Protein AF-0000000067869959 (afdb_homodimer)

Solvent-accessible surface area (backbone atoms only — not comparable to full-atom values): 11856 Å² total; per-residue (Å²): 129,82,73,72,70,26,47,27,42,30,34,27,25,53,46,41,66,64,44,50,58,51,48,23,62,75,68,72,46,75,59,80,41,76,41,89,76,39,33,37,31,33,75,54,95,55,36,34,40,34,38,35,45,42,59,66,90,46,29,48,36,67,64,34,39,31,34,41,23,82,78,45,88,57,80,44,71,51,64,50,97,48,65,42,38,35,34,36,23,25,71,66,54,51,40,49,51,49,30,71,75,37,68,85,54,86,68,80,132,129,82,73,72,69,26,46,27,42,31,33,28,25,53,46,40,67,64,44,51,58,52,49,24,61,76,68,72,46,75,59,81,40,76,42,89,76,40,34,36,32,35,76,52,95,55,36,35,39,34,38,36,46,42,58,66,90,46,28,48,36,66,63,36,41,30,34,41,24,81,79,44,89,55,80,46,71,51,64,50,98,46,65,42,38,34,35,34,23,25,71,66,54,51,40,50,51,49,30,71,76,38,70,86,54,86,69,79,132

InterPro domains:
  IPR029068 Glyoxalase/Bleomycin resistance protein/Dihydroxybiphenyl dioxygenase [G3DSA:3.10.180.10] (2-80)
  IPR029068 Glyoxalase/Bleomycin resistance protein/Dihydroxybiphenyl dioxygenase [SSF54593] (4-70)

Foldseek 3Di:
DFQDKAKEWEFEAAAQVVCQVVVCVVVVHHFLDDDHQAKTWRDDSHYTYMYGYDHHVRHGPTQAMEIAHQPDPDWDWDADPVGHIYIYHHPVVVVVVCCVVPVVDDGDD/DFQDKAKEWEFEAAAQVVVQVVVCVVVVHHFLDDDHQAKTWRDDSHYTYMYGYDHHVRHGPTQAMEIAHQPDPDWDWDADPVGHIYIYHHPVRVVVVCCVVPVVDDGDD

pLDDT: mean 96.31, std 6.78, range [42.69, 98.94]

Structure (mmCIF, N/CA/C/O backbone):
data_AF-0000000067869959-model_v1
#
loop_
_entity.id
_entity.type
_entity.pdbx_description
1 polymer 'VOC domain-containing protein'
#
loop_
_atom_site.group_PDB
_atom_site.id
_atom_site.type_symbol
_atom_site.label_atom_id
_atom_site.label_alt_id
_atom_site.label_comp_id
_atom_site.label_asym_id
_atom_site.label_entity_id
_atom_site.label_seq_id
_atom_site.pdbx_PDB_ins_code
_atom_site.Cartn_x
_atom_site.Cartn_y
_atom_site.Cartn_z
_atom_site.occupancy
_atom_site.B_iso_or_equiv
_atom_site.auth_seq_id
_atom_site.auth_comp_id
_atom_site.auth_asym_id
_atom_site.auth_atom_id
_atom_site.pdbx_PDB_model_num
ATOM 1 N N . MET A 1 1 ? 7.246 -9.461 23.875 1 42.84 1 MET A N 1
ATOM 2 C CA . MET A 1 1 ? 6.859 -9.758 22.5 1 42.84 1 MET A CA 1
ATOM 3 C C . MET A 1 1 ? 7.18 -8.586 21.578 1 42.84 1 MET A C 1
ATOM 5 O O . MET A 1 1 ? 6.789 -7.453 21.844 1 42.84 1 MET A O 1
ATOM 9 N N . THR A 1 2 ? 8.203 -8.695 20.75 1 64.31 2 THR A N 1
ATOM 10 C CA . THR A 1 2 ? 8.672 -7.57 19.953 1 64.31 2 THR A CA 1
ATOM 11 C C . THR A 1 2 ? 7.539 -6.98 19.109 1 64.31 2 THR A C 1
ATOM 13 O O . THR A 1 2 ? 6.695 -7.715 18.594 1 64.31 2 THR A O 1
ATOM 16 N N . GLU A 1 3 ? 7.242 -5.766 19.219 1 78 3 GLU A N 1
ATOM 17 C CA . GLU A 1 3 ? 6.195 -5.094 18.453 1 78 3 GLU A CA 1
ATOM 18 C C . GLU A 1 3 ? 6.309 -5.418 16.969 1 78 3 GLU A C 1
ATOM 20 O O . GLU A 1 3 ? 7.402 -5.387 16.406 1 78 3 GLU A O 1
ATOM 25 N N . PRO A 1 4 ? 5.309 -5.902 16.438 1 87.38 4 PRO A N 1
ATOM 26 C CA . PRO A 1 4 ? 5.355 -6.281 15.016 1 87.38 4 PRO A CA 1
ATOM 27 C C . PRO A 1 4 ? 5.637 -5.094 14.094 1 87.38 4 PRO A C 1
ATOM 29 O O . PRO A 1 4 ? 5.441 -3.941 14.492 1 87.38 4 PRO A O 1
ATOM 32 N N . LYS A 1 5 ? 6.207 -5.387 12.984 1 93.06 5 LYS A N 1
ATOM 33 C CA . LYS A 1 5 ? 6.402 -4.355 11.969 1 93.06 5 LYS A CA 1
ATOM 34 C C . LYS A 1 5 ? 5.066 -3.867 11.422 1 93.06 5 LYS A C 1
ATOM 36 O O . LYS A 1 5 ? 4.066 -4.59 11.469 1 93.06 5 LYS A O 1
ATOM 41 N N . ARG A 1 6 ? 5.078 -2.604 10.938 1 96 6 ARG A N 1
ATOM 42 C CA . ARG A 1 6 ? 3.918 -1.984 10.297 1 96 6 ARG A CA 1
ATOM 43 C C . ARG A 1 6 ? 4.246 -1.548 8.875 1 96 6 ARG A C 1
ATOM 45 O O . ARG A 1 6 ? 5.305 -0.973 8.625 1 96 6 ARG A O 1
ATOM 52 N N . LEU A 1 7 ? 3.328 -1.86 7.996 1 97.19 7 LEU A N 1
ATOM 53 C CA . LEU A 1 7 ? 3.578 -1.442 6.621 1 97.19 7 LEU A CA 1
ATOM 54 C C . LEU A 1 7 ? 3.484 0.074 6.488 1 97.19 7 LEU A C 1
ATOM 56 O O . LEU A 1 7 ? 2.572 0.694 7.043 1 97.19 7 LEU A O 1
ATOM 60 N N . HIS A 1 8 ? 4.398 0.604 5.758 1 98.44 8 HIS A N 1
ATOM 61 C CA . HIS A 1 8 ? 4.371 2.012 5.379 1 98.44 8 HIS A CA 1
ATOM 62 C C . HIS A 1 8 ? 4.047 2.176 3.896 1 98.44 8 HIS A C 1
ATOM 64 O O . HIS A 1 8 ? 4.605 1.474 3.053 1 98.44 8 HIS A O 1
ATOM 70 N N . ILE A 1 9 ? 3.162 3.004 3.607 1 98.81 9 ILE A N 1
ATOM 71 C CA . ILE A 1 9 ? 2.838 3.373 2.234 1 98.81 9 ILE A CA 1
ATOM 72 C C . ILE A 1 9 ? 2.854 4.895 2.092 1 98.81 9 ILE A C 1
ATOM 74 O O . ILE A 1 9 ? 2.266 5.605 2.908 1 98.81 9 ILE A O 1
ATOM 78 N N . ALA A 1 10 ? 3.494 5.336 1.104 1 98.88 10 ALA A N 1
ATOM 79 C CA . ALA A 1 10 ? 3.504 6.762 0.773 1 98.88 10 ALA A CA 1
ATOM 80 C C . ALA A 1 10 ? 2.873 7.012 -0.593 1 98.88 10 ALA A C 1
ATOM 82 O O . ALA A 1 10 ? 3.229 6.359 -1.577 1 98.88 10 ALA A O 1
ATOM 83 N N . ILE A 1 11 ? 1.96 7.945 -0.671 1 98.94 11 ILE A N 1
ATOM 84 C CA . ILE A 1 11 ? 1.201 8.195 -1.892 1 98.94 11 ILE A CA 1
ATOM 85 C C . ILE A 1 11 ? 1.329 9.672 -2.281 1 98.94 11 ILE A C 1
ATOM 87 O O . ILE A 1 11 ? 1.288 10.555 -1.42 1 98.94 11 ILE A O 1
ATOM 91 N N . ALA A 1 12 ? 1.495 9.922 -3.566 1 98.88 12 ALA A N 1
ATOM 92 C CA . ALA A 1 12 ? 1.431 11.281 -4.102 1 98.88 12 ALA A CA 1
ATOM 93 C C . ALA A 1 12 ? -0.016 11.734 -4.281 1 98.88 12 ALA A C 1
ATOM 95 O O . ALA A 1 12 ? -0.849 10.977 -4.793 1 98.88 12 ALA A O 1
ATOM 96 N N . VAL A 1 13 ? -0.27 12.922 -3.863 1 98.88 13 VAL A N 1
ATOM 97 C CA . VAL A 1 13 ? -1.627 13.445 -4.008 1 98.88 13 VAL A CA 1
ATOM 98 C C . VAL A 1 13 ? -1.586 14.836 -4.621 1 98.88 13 VAL A C 1
ATOM 100 O O . VAL A 1 13 ? -0.562 15.523 -4.555 1 98.88 13 VAL A O 1
ATOM 103 N N . ALA A 1 14 ? -2.693 15.266 -5.188 1 98.12 14 ALA A N 1
ATOM 104 C CA . ALA A 1 14 ? -2.758 16.594 -5.812 1 98.12 14 ALA A CA 1
ATOM 105 C C . ALA A 1 14 ? -3.184 17.656 -4.801 1 98.12 14 ALA A C 1
ATOM 107 O O . ALA A 1 14 ? -2.822 18.828 -4.934 1 98.12 14 ALA A O 1
ATOM 108 N N . ASP A 1 15 ? -4.012 17.25 -3.781 1 98.69 15 ASP A N 1
ATOM 109 C CA . ASP A 1 15 ? -4.605 18.141 -2.793 1 98.69 15 ASP A CA 1
ATOM 110 C C . ASP A 1 15 ? -4.652 17.484 -1.414 1 98.69 15 ASP A C 1
ATOM 112 O O . ASP A 1 15 ? -5.508 16.641 -1.152 1 98.69 15 ASP A O 1
ATOM 116 N N . VAL A 1 16 ? -3.795 17.938 -0.529 1 98.81 16 VAL A N 1
ATOM 117 C CA . VAL A 1 16 ? -3.635 17.312 0.773 1 98.81 16 VAL A CA 1
ATOM 118 C C . VAL A 1 16 ? -4.914 17.469 1.589 1 98.81 16 VAL A C 1
ATOM 120 O O . VAL A 1 16 ? -5.375 16.516 2.23 1 98.81 16 VAL A O 1
ATOM 123 N N . ALA A 1 17 ? -5.543 18.594 1.534 1 98.81 17 ALA A N 1
ATOM 124 C CA . ALA A 1 17 ? -6.754 18.812 2.32 1 98.81 17 ALA A CA 1
ATOM 125 C C . ALA A 1 17 ? -7.867 17.859 1.896 1 98.81 17 ALA A C 1
ATOM 127 O O . ALA A 1 17 ? -8.508 17.234 2.742 1 98.81 17 ALA A O 1
ATOM 128 N N . ALA A 1 18 ? -8.102 17.797 0.605 1 98.75 18 ALA A N 1
ATOM 129 C CA . ALA A 1 18 ? -9.102 16.875 0.09 1 98.75 18 ALA A CA 1
ATOM 130 C C . ALA A 1 18 ? -8.75 15.43 0.444 1 98.75 18 ALA A C 1
ATOM 132 O O . ALA A 1 18 ? -9.633 14.633 0.783 1 98.75 18 ALA A O 1
ATOM 133 N N . SER A 1 19 ? -7.512 15.102 0.392 1 98.88 19 SER A N 1
ATOM 134 C CA . SER A 1 19 ? -7.059 13.742 0.668 1 98.88 19 SER A CA 1
ATOM 135 C C . SER A 1 19 ? -7.188 13.406 2.15 1 98.88 19 SER A C 1
ATOM 137 O O . SER A 1 19 ? -7.504 12.266 2.51 1 98.88 19 SER A O 1
ATOM 139 N N . VAL A 1 20 ? -6.883 14.359 2.984 1 98.88 20 VAL A N 1
ATOM 140 C CA . VAL A 1 20 ? -7.043 14.133 4.418 1 98.88 20 VAL A CA 1
ATOM 141 C C . VAL A 1 20 ? -8.5 13.805 4.73 1 98.88 20 VAL A C 1
ATOM 143 O O . VAL A 1 20 ? -8.781 12.859 5.469 1 98.88 20 VAL A O 1
ATOM 146 N N . ALA A 1 21 ? -9.422 14.516 4.172 1 98.88 21 ALA A N 1
ATOM 147 C CA . ALA A 1 21 ? -10.836 14.25 4.391 1 98.88 21 ALA A CA 1
ATOM 148 C C . ALA A 1 21 ? -11.211 12.852 3.902 1 98.88 21 ALA A C 1
ATOM 150 O O . ALA A 1 21 ? -11.844 12.078 4.629 1 98.88 21 ALA A O 1
ATOM 151 N N . ASP A 1 22 ? -10.844 12.578 2.779 1 98.88 22 ASP A N 1
ATOM 152 C CA . ASP A 1 22 ? -11.203 11.305 2.154 1 98.88 22 ASP A CA 1
ATOM 153 C C . ASP A 1 22 ? -10.555 10.133 2.889 1 98.88 22 ASP A C 1
ATOM 155 O O . ASP A 1 22 ? -11.242 9.188 3.289 1 98.88 22 ASP A O 1
ATOM 159 N N . TYR A 1 23 ? -9.258 10.172 3.1 1 98.81 23 TYR A N 1
ATOM 160 C CA . TYR A 1 23 ? -8.523 9.055 3.682 1 98.81 23 TYR A CA 1
ATOM 161 C C . TYR A 1 23 ? -8.891 8.867 5.148 1 98.81 23 TYR A C 1
ATOM 163 O O . TYR A 1 23 ? -8.898 7.746 5.656 1 98.81 23 TYR A O 1
ATOM 171 N N . SER A 1 24 ? -9.18 9.953 5.875 1 98.75 24 SER A N 1
ATOM 172 C CA . SER A 1 24 ? -9.625 9.797 7.258 1 98.75 24 SER A CA 1
ATOM 173 C C . SER A 1 24 ? -10.938 9.016 7.332 1 98.75 24 SER A C 1
ATOM 175 O O . SER A 1 24 ? -11.156 8.25 8.266 1 98.75 24 SER A O 1
ATOM 177 N N . GLN A 1 25 ? -11.781 9.25 6.371 1 98.12 25 GLN A N 1
ATOM 178 C CA . GLN A 1 25 ? -13.016 8.477 6.309 1 98.12 25 GLN A CA 1
ATOM 179 C C . GLN A 1 25 ? -12.727 7.008 6.008 1 98.12 25 GLN A C 1
ATOM 181 O O . GLN A 1 25 ? -13.273 6.117 6.664 1 98.12 25 GLN A O 1
ATOM 186 N N . ARG A 1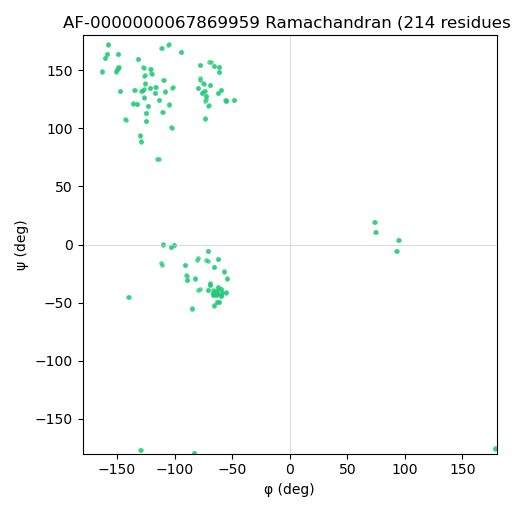 26 ? -11.867 6.797 5.117 1 97.31 26 ARG A N 1
ATOM 187 C CA . ARG A 1 26 ? -11.555 5.438 4.691 1 97.31 26 ARG A CA 1
ATOM 188 C C . ARG A 1 26 ? -10.836 4.668 5.793 1 97.31 26 ARG A C 1
ATOM 190 O O . ARG A 1 26 ? -11.023 3.459 5.938 1 97.31 26 ARG A O 1
ATOM 197 N N . LEU A 1 27 ? -10.016 5.355 6.543 1 97.12 27 LEU A N 1
ATOM 198 C CA . LEU A 1 27 ? -9.219 4.711 7.582 1 97.12 27 LEU A CA 1
ATOM 199 C C . LEU A 1 27 ? -9.961 4.723 8.914 1 97.12 27 LEU A C 1
ATOM 201 O O . LEU A 1 27 ? -9.602 3.982 9.836 1 97.12 27 LEU A O 1
ATOM 205 N N . GLY A 1 28 ? -10.969 5.59 9.023 1 96 28 GLY A N 1
ATOM 206 C CA . GLY A 1 28 ? -11.742 5.695 10.25 1 96 28 GLY A CA 1
ATOM 207 C C . GLY A 1 28 ? -10.992 6.398 11.367 1 96 28 GLY A C 1
ATOM 208 O O . GLY A 1 28 ? -11.234 6.129 12.547 1 96 28 GLY A O 1
ATOM 209 N N . GLN A 1 29 ? -9.977 7.133 11.016 1 97.12 29 GLN A N 1
ATOM 210 C CA . GLN A 1 29 ? -9.148 7.824 11.984 1 97.12 29 GLN A CA 1
ATOM 211 C C . GLN A 1 29 ? -8.547 9.094 11.391 1 97.12 29 GLN A C 1
ATOM 213 O O . GLN A 1 29 ? -8.227 9.141 10.203 1 97.12 29 GLN A O 1
ATOM 218 N N . GLU A 1 30 ? -8.336 10.086 12.234 1 98 30 GLU A N 1
ATOM 219 C CA . GLU A 1 30 ? -7.684 11.32 11.82 1 98 30 GLU A CA 1
ATOM 220 C C . GLU A 1 30 ? -6.172 11.148 11.719 1 98 30 GLU A C 1
ATOM 222 O O . GLU A 1 30 ? -5.598 10.273 12.375 1 98 30 GLU A O 1
ATOM 227 N N . PRO A 1 31 ? -5.508 11.953 10.898 1 98.62 31 PRO A N 1
ATOM 228 C CA . PRO A 1 31 ? -4.047 11.852 10.812 1 98.62 31 PRO A CA 1
ATOM 229 C C . PRO A 1 31 ? -3.35 12.344 12.078 1 98.62 31 PRO A C 1
ATOM 231 O O . PRO A 1 31 ? -3.92 13.133 12.844 1 98.62 31 PRO A O 1
ATOM 234 N N . GLU A 1 32 ? -2.158 11.867 12.258 1 98.06 32 GLU A N 1
ATOM 235 C CA . GLU A 1 32 ? -1.309 12.305 13.367 1 98.06 32 GLU A CA 1
ATOM 236 C C . GLU A 1 32 ? -0.598 13.609 13.031 1 98.06 32 GLU A C 1
ATOM 238 O O . GLU A 1 32 ? -0.269 14.391 13.922 1 98.06 32 GLU A O 1
ATOM 243 N N . VAL A 1 33 ? -0.37 13.773 11.766 1 98.5 33 VAL A N 1
ATOM 244 C CA . VAL A 1 33 ? 0.321 14.961 11.273 1 98.5 33 VAL A CA 1
ATOM 245 C C . VAL A 1 33 ? -0.404 15.508 10.047 1 98.5 33 VAL A C 1
ATOM 247 O O . VAL A 1 33 ? -0.819 14.742 9.172 1 98.5 33 VAL A O 1
ATOM 250 N N . VAL A 1 34 ? -0.62 16.766 10.023 1 98.44 34 VAL A N 1
ATOM 251 C CA . VAL A 1 34 ? -1.049 17.453 8.82 1 98.44 34 VAL A CA 1
ATOM 252 C C . VAL A 1 34 ? -0.205 18.719 8.617 1 98.44 34 VAL A C 1
ATOM 254 O O . VAL A 1 34 ? -0.104 19.547 9.516 1 98.44 34 VAL A O 1
ATOM 257 N N . ILE A 1 35 ? 0.41 18.75 7.551 1 98.44 35 ILE A N 1
ATOM 258 C CA . ILE A 1 35 ? 1.084 19.969 7.094 1 98.44 35 ILE A CA 1
ATOM 259 C C . ILE A 1 35 ? 0.356 20.531 5.879 1 98.44 35 ILE A C 1
ATOM 261 O O . ILE A 1 35 ? 0.384 19.938 4.797 1 98.44 35 ILE A O 1
ATOM 265 N N . ALA A 1 36 ? -0.2 21.656 6.086 1 97.5 36 ALA A N 1
ATOM 266 C CA . ALA A 1 36 ? -1.079 22.25 5.078 1 97.5 36 ALA A CA 1
ATOM 267 C C . ALA A 1 36 ? -0.368 22.375 3.734 1 97.5 36 ALA A C 1
ATOM 269 O O . ALA A 1 36 ? 0.75 22.891 3.664 1 97.5 36 ALA A O 1
ATOM 270 N N . GLY A 1 37 ? -1.038 21.766 2.727 1 98 37 GLY A N 1
ATOM 271 C CA . GLY A 1 37 ? -0.561 21.891 1.357 1 98 37 GLY A CA 1
ATOM 272 C C . GLY A 1 37 ? 0.673 21.047 1.081 1 98 37 GLY A C 1
ATOM 273 O O . GLY A 1 37 ? 1.309 21.188 0.035 1 98 37 GLY A O 1
ATOM 274 N N . ALA A 1 38 ? 1.012 20.125 2.057 1 98.56 38 ALA A N 1
ATOM 275 C CA . ALA A 1 38 ? 2.309 19.5 1.822 1 98.56 38 ALA A CA 1
ATOM 276 C C . ALA A 1 38 ? 2.266 18.016 2.164 1 98.56 38 ALA A C 1
ATOM 278 O O . ALA A 1 38 ? 2.734 17.172 1.388 1 98.56 38 ALA A O 1
ATOM 279 N N . TYR A 1 39 ? 1.672 17.703 3.287 1 98.81 39 TYR A N 1
ATOM 280 C CA . TYR A 1 39 ? 1.954 16.375 3.824 1 98.81 39 TYR A CA 1
ATOM 281 C C . TYR A 1 39 ? 0.916 15.969 4.867 1 98.81 39 TYR A C 1
ATOM 283 O O . TYR A 1 39 ? 0.371 16.828 5.566 1 98.81 39 TYR A O 1
ATOM 291 N N . ALA A 1 40 ? 0.605 14.703 5.012 1 98.88 40 ALA A N 1
ATOM 292 C CA . ALA A 1 40 ? -0.142 14.141 6.137 1 98.88 40 ALA A CA 1
ATOM 293 C C . ALA A 1 40 ? 0.294 12.711 6.426 1 98.88 40 ALA A C 1
ATOM 295 O O . ALA A 1 40 ? 0.776 12.008 5.535 1 98.88 40 ALA A O 1
ATOM 296 N N . LEU A 1 41 ? 0.123 12.305 7.754 1 98.88 41 LEU A N 1
ATOM 297 C CA . LEU A 1 41 ? 0.53 10.984 8.227 1 98.88 41 LEU A CA 1
ATOM 298 C C . LEU A 1 41 ? -0.543 10.367 9.117 1 98.88 41 LEU A C 1
ATOM 300 O O . LEU A 1 41 ? -1.012 11.008 10.062 1 98.88 41 LEU A O 1
ATOM 304 N N . TRP A 1 42 ? -1.036 9.195 8.711 1 98.69 42 TRP A N 1
ATOM 305 C CA . TRP A 1 42 ? -1.851 8.359 9.578 1 98.69 42 TRP A CA 1
ATOM 306 C C . TRP A 1 42 ? -1.029 7.203 10.148 1 98.69 42 TRP A C 1
ATOM 308 O O . TRP A 1 42 ? -0.261 6.566 9.422 1 98.69 42 TRP A O 1
ATOM 318 N N . ARG A 1 43 ? -1.183 6.984 11.414 1 96.69 43 ARG A N 1
ATOM 319 C CA . ARG A 1 43 ? -0.627 5.785 12.031 1 96.69 43 ARG A CA 1
ATOM 320 C C . ARG A 1 43 ? -1.71 4.988 12.758 1 96.69 43 ARG A C 1
ATOM 322 O O . ARG A 1 43 ? -2.203 5.41 13.805 1 96.69 43 ARG A O 1
ATOM 329 N N . THR A 1 44 ? -2.061 3.873 12.117 1 92.75 44 THR A N 1
ATOM 330 C CA . THR A 1 44 ? -3.014 2.947 12.719 1 92.75 44 THR A CA 1
ATOM 331 C C . THR A 1 44 ? -2.303 1.702 13.242 1 92.75 44 THR A C 1
ATOM 333 O O . THR A 1 44 ? -1.095 1.544 13.047 1 92.75 44 THR A O 1
ATOM 336 N N . PRO A 1 45 ? -2.973 0.921 13.906 1 87.31 45 PRO A N 1
ATOM 337 C CA . PRO A 1 45 ? -2.316 -0.322 14.32 1 87.31 45 PRO A CA 1
ATOM 338 C C . PRO A 1 45 ? -1.789 -1.134 13.141 1 87.31 45 PRO A C 1
ATOM 340 O O . PRO A 1 45 ? -0.794 -1.851 13.273 1 87.31 45 PRO A O 1
ATOM 343 N N . GLN A 1 46 ? -2.369 -0.903 11.992 1 85.56 46 GLN A N 1
ATOM 344 C CA . GLN A 1 46 ? -2.049 -1.778 10.867 1 85.56 46 GLN A CA 1
ATOM 345 C C . GLN A 1 46 ? -1.24 -1.037 9.805 1 85.56 46 GLN A C 1
ATOM 347 O O . GLN A 1 46 ? -0.55 -1.66 9 1 85.56 46 GLN A O 1
ATOM 352 N N . LEU A 1 47 ? -1.305 0.295 9.922 1 95.88 47 LEU A N 1
ATOM 353 C CA . LEU A 1 47 ? -0.83 1.002 8.734 1 95.88 47 LEU A CA 1
ATOM 354 C C . LEU A 1 47 ? -0.169 2.322 9.117 1 95.88 47 LEU A C 1
ATOM 356 O O . LEU A 1 47 ? -0.684 3.055 9.969 1 95.88 47 LEU A O 1
ATOM 360 N N . ASN A 1 48 ? 0.969 2.525 8.57 1 98.12 48 ASN A N 1
ATOM 361 C CA . ASN A 1 48 ? 1.619 3.828 8.477 1 98.12 48 ASN A CA 1
ATOM 362 C C . ASN A 1 48 ? 1.477 4.43 7.078 1 98.12 48 ASN A C 1
ATOM 364 O O . ASN A 1 48 ? 2.182 4.027 6.152 1 98.12 48 ASN A O 1
ATOM 368 N N . LEU A 1 49 ? 0.556 5.344 6.895 1 98.88 49 LEU A N 1
ATOM 369 C CA . LEU A 1 49 ? 0.256 5.926 5.594 1 98.88 49 LEU A CA 1
ATOM 370 C C . LEU A 1 49 ? 0.633 7.406 5.559 1 98.88 49 LEU A C 1
ATOM 372 O O . LEU A 1 49 ? 0.195 8.18 6.406 1 98.88 49 LEU A O 1
ATOM 376 N N . SER A 1 50 ? 1.427 7.75 4.629 1 98.94 50 SER A N 1
ATOM 377 C CA . SER A 1 50 ? 1.693 9.172 4.43 1 98.94 50 SER A CA 1
ATOM 378 C C . SER A 1 50 ? 1.311 9.609 3.021 1 98.94 50 SER A C 1
ATOM 380 O O . SER A 1 50 ? 1.321 8.805 2.088 1 98.94 50 SER A O 1
ATOM 382 N N . ILE A 1 51 ? 0.958 10.82 2.9 1 98.94 51 ILE A N 1
ATOM 383 C CA . ILE A 1 51 ? 0.704 11.422 1.596 1 98.94 51 ILE A CA 1
ATOM 384 C C . ILE A 1 51 ? 1.543 12.688 1.437 1 98.94 51 ILE A C 1
ATOM 386 O O . ILE A 1 51 ? 1.795 13.398 2.412 1 98.94 51 ILE A O 1
ATOM 390 N N . ARG A 1 52 ? 1.962 12.938 0.295 1 98.75 52 ARG A N 1
ATOM 391 C CA . ARG A 1 52 ? 2.705 14.133 -0.08 1 98.75 52 ARG A CA 1
ATOM 392 C C . ARG A 1 52 ? 2.059 14.828 -1.273 1 98.75 52 ARG A C 1
ATOM 394 O O . ARG A 1 52 ? 1.672 14.18 -2.244 1 98.75 52 ARG A O 1
ATOM 401 N N . GLN A 1 53 ? 1.897 16.141 -1.187 1 98.62 53 GLN A N 1
ATOM 402 C CA . GLN A 1 53 ? 1.337 16.875 -2.309 1 98.62 53 GLN A CA 1
ATOM 403 C C . GLN A 1 53 ? 2.34 16.984 -3.455 1 98.62 53 GLN A C 1
ATOM 405 O O . GLN A 1 53 ? 3.506 17.312 -3.238 1 98.62 53 GLN A O 1
ATOM 410 N N . THR A 1 54 ? 1.894 16.609 -4.551 1 97.81 54 THR A N 1
ATOM 411 C CA . THR A 1 54 ? 2.658 16.734 -5.785 1 97.81 54 THR A CA 1
ATOM 412 C C . THR A 1 54 ? 1.823 17.406 -6.875 1 97.81 54 THR A C 1
ATOM 414 O O . THR A 1 54 ? 0.725 17.891 -6.609 1 97.81 54 THR A O 1
ATOM 417 N N . GLU A 1 55 ? 2.457 17.484 -8.062 1 97.44 55 GLU A N 1
ATOM 418 C CA . GLU A 1 55 ? 1.704 17.984 -9.203 1 97.44 55 GLU A CA 1
ATOM 419 C C . GLU A 1 55 ? 0.51 17.094 -9.523 1 97.44 55 GLU A C 1
ATOM 421 O O . GLU A 1 55 ? 0.566 15.883 -9.312 1 97.44 55 GLU A O 1
ATOM 426 N N . PRO A 1 56 ? -0.552 17.688 -10.031 1 96.81 56 PRO A N 1
ATOM 427 C CA . PRO A 1 56 ? -1.785 16.938 -10.273 1 96.81 56 PRO A CA 1
ATOM 428 C C . PRO A 1 56 ? -1.561 15.695 -11.148 1 96.81 56 PRO A C 1
ATOM 430 O O . PRO A 1 56 ? -2.219 14.672 -10.953 1 96.81 56 PRO A O 1
ATOM 433 N N . GLU A 1 57 ? -0.584 15.719 -12.016 1 97.12 57 GLU A N 1
ATOM 434 C CA . GLU A 1 57 ? -0.333 14.617 -12.938 1 97.12 57 GLU A CA 1
ATOM 435 C C . GLU A 1 57 ? 0.254 13.414 -12.211 1 97.12 57 GLU A C 1
ATOM 437 O O . GLU A 1 57 ? 0.234 12.297 -12.727 1 97.12 57 GLU A O 1
ATOM 442 N N . GLN A 1 58 ? 0.663 13.641 -11.062 1 97.69 58 GLN A N 1
ATOM 443 C CA . GLN A 1 58 ? 1.304 12.578 -10.289 1 97.69 58 GLN A CA 1
ATOM 444 C C . GLN A 1 58 ? 0.358 12.016 -9.234 1 97.69 58 GLN A C 1
ATOM 446 O O . GLN A 1 58 ? 0.7 11.062 -8.531 1 97.69 58 GLN A O 1
ATOM 451 N N . ALA A 1 59 ? -0.843 12.57 -9.125 1 98.25 59 ALA A N 1
ATOM 452 C CA . ALA A 1 59 ? -1.79 12.18 -8.086 1 98.25 59 ALA A CA 1
ATOM 453 C C . ALA A 1 59 ? -2.129 10.688 -8.188 1 98.25 59 ALA A C 1
ATOM 455 O O . ALA A 1 59 ? -2.367 10.172 -9.281 1 98.25 59 ALA A O 1
ATOM 456 N N . GLY A 1 60 ? -2.084 10.031 -7.031 1 98.5 60 GLY A N 1
ATOM 457 C CA . GLY A 1 60 ? -2.471 8.633 -6.965 1 98.5 60 GLY A CA 1
ATOM 458 C C . GLY A 1 60 ? -1.303 7.68 -7.141 1 98.5 60 GLY A C 1
ATOM 459 O O . GLY A 1 60 ? -1.451 6.469 -6.969 1 98.5 60 GLY A O 1
ATOM 460 N N . GLN A 1 61 ? -0.153 8.258 -7.438 1 98.38 61 GLN A N 1
ATOM 461 C CA . GLN A 1 61 ? 1.008 7.398 -7.656 1 98.38 61 GLN A CA 1
ATOM 462 C C . GLN A 1 61 ? 1.59 6.91 -6.332 1 98.38 61 GLN A C 1
ATOM 464 O O . GLN A 1 61 ? 1.627 7.66 -5.355 1 98.38 61 GLN A O 1
ATOM 469 N N . LEU A 1 62 ? 2.037 5.691 -6.34 1 98.75 62 LEU A N 1
ATOM 470 C CA . LEU A 1 62 ? 2.812 5.137 -5.234 1 98.75 62 LEU A CA 1
ATOM 471 C C . LEU A 1 62 ? 4.203 5.762 -5.184 1 98.75 62 LEU A C 1
ATOM 473 O O . LEU A 1 62 ? 4.973 5.652 -6.145 1 98.75 62 LEU A O 1
ATOM 477 N N . ARG A 1 63 ? 4.492 6.398 -4.117 1 98.62 63 ARG A N 1
ATOM 478 C CA . ARG A 1 63 ? 5.82 6.988 -3.986 1 98.62 63 ARG A CA 1
ATOM 479 C C . ARG A 1 63 ? 6.828 5.965 -3.471 1 98.62 63 ARG A C 1
ATOM 481 O O . ARG A 1 63 ? 7.883 5.766 -4.074 1 98.62 63 ARG A O 1
ATOM 488 N N . HIS A 1 64 ? 6.547 5.336 -2.334 1 98.81 64 HIS A N 1
ATOM 489 C CA . HIS A 1 64 ? 7.383 4.266 -1.803 1 98.81 64 HIS A CA 1
ATOM 490 C C . HIS A 1 64 ? 6.613 3.416 -0.793 1 98.81 64 HIS A C 1
ATOM 492 O O . HIS A 1 64 ? 5.543 3.816 -0.327 1 98.81 64 HIS A O 1
ATOM 498 N N . LEU A 1 65 ? 7.125 2.281 -0.595 1 98.62 65 LEU A N 1
ATOM 499 C CA . LEU A 1 65 ? 6.68 1.369 0.453 1 98.62 65 LEU A CA 1
ATOM 500 C C . LEU A 1 65 ? 7.746 1.224 1.534 1 98.62 65 LEU A C 1
ATOM 502 O O . LEU A 1 65 ? 8.836 1.789 1.418 1 98.62 65 LEU A O 1
ATOM 506 N N . GLY A 1 66 ? 7.328 0.6 2.637 1 97.75 66 GLY A N 1
ATOM 507 C CA . GLY A 1 66 ? 8.352 0.35 3.641 1 97.75 66 GLY A CA 1
ATOM 508 C C . GLY A 1 66 ? 7.809 -0.314 4.891 1 97.75 66 GLY A C 1
ATOM 509 O O . GLY A 1 66 ? 6.656 -0.748 4.922 1 97.75 66 GLY A O 1
ATOM 510 N N . TRP A 1 67 ? 8.688 -0.436 5.785 1 97.62 67 TRP A N 1
ATOM 511 C CA . TRP A 1 67 ? 8.367 -0.988 7.094 1 97.62 67 TRP A CA 1
ATOM 512 C C . TRP A 1 67 ? 8.734 -0.011 8.203 1 97.62 67 TRP A C 1
ATOM 514 O O . TRP A 1 67 ? 9.891 0.394 8.32 1 97.62 67 TRP A O 1
ATOM 524 N N . GLU A 1 68 ? 7.73 0.339 8.883 1 98.06 68 GLU A N 1
ATOM 525 C CA . GLU A 1 68 ? 8.016 0.845 10.219 1 98.06 68 GLU A CA 1
ATOM 526 C C . GLU A 1 68 ? 8.406 -0.287 11.164 1 98.06 68 GLU A C 1
ATOM 528 O O . GLU A 1 68 ? 7.555 -1.081 11.578 1 98.06 68 GLU A O 1
ATOM 533 N N . ASP A 1 69 ? 9.648 -0.3 11.5 1 96.94 69 ASP A N 1
ATOM 534 C CA . ASP A 1 69 ? 10.242 -1.411 12.234 1 96.94 69 ASP A CA 1
ATOM 535 C C . ASP A 1 69 ? 10.922 -0.924 13.516 1 96.94 69 ASP A C 1
ATOM 537 O O . ASP A 1 69 ? 11.961 -0.261 13.461 1 96.94 69 ASP A O 1
ATOM 541 N N . PRO A 1 70 ? 10.383 -1.312 14.68 1 96.31 70 PRO A N 1
ATOM 542 C CA . PRO A 1 70 ? 10.977 -0.855 15.938 1 96.31 70 PRO A CA 1
ATOM 543 C C . PRO A 1 70 ? 12.414 -1.336 16.125 1 96.31 70 PRO A C 1
ATOM 545 O O . PRO A 1 70 ? 13.148 -0.784 16.938 1 96.31 70 PRO A O 1
ATOM 548 N N . GLN A 1 71 ? 12.82 -2.262 15.305 1 96.38 71 GLN A N 1
ATOM 549 C CA . GLN A 1 71 ? 14.148 -2.84 15.477 1 96.38 71 GLN A CA 1
ATOM 550 C C . GLN A 1 71 ? 15.141 -2.229 14.492 1 96.38 71 GLN A C 1
ATOM 552 O O . GLN A 1 71 ? 16.312 -2.607 14.461 1 96.38 71 GLN A O 1
ATOM 557 N N . ALA A 1 72 ? 14.625 -1.341 13.695 1 97.25 72 ALA A N 1
ATOM 558 C CA . ALA A 1 72 ? 15.539 -0.717 12.742 1 97.25 72 ALA A CA 1
ATOM 559 C C . ALA A 1 72 ? 16.641 0.057 13.469 1 97.25 72 ALA A C 1
ATOM 561 O O . ALA A 1 72 ? 16.359 0.881 14.344 1 97.25 72 ALA A O 1
ATOM 562 N N . GLU A 1 73 ? 17.844 -0.146 13.117 1 97.19 73 GLU A N 1
ATOM 563 C CA . GLU A 1 73 ? 18.984 0.537 13.742 1 97.19 73 GLU A CA 1
ATOM 564 C C . GLU A 1 73 ? 19.297 1.85 13.031 1 97.19 73 GLU A C 1
ATOM 566 O O . GLU A 1 73 ? 19.891 2.752 13.617 1 97.19 73 GLU A O 1
ATOM 571 N N . SER A 1 74 ? 18.953 1.877 11.82 1 97.31 74 SER A N 1
ATOM 572 C CA . SER A 1 74 ? 19.125 3.057 10.977 1 97.31 74 SER A CA 1
ATOM 573 C C . SER A 1 74 ? 18.031 3.125 9.906 1 97.31 74 SER A C 1
ATOM 575 O O . SER A 1 74 ? 17.281 2.168 9.727 1 97.31 74 SER A O 1
ATOM 577 N N . PHE A 1 75 ? 17.906 4.289 9.336 1 97.75 75 PHE A N 1
ATOM 578 C CA . PHE A 1 75 ? 17.047 4.426 8.172 1 97.75 75 PHE A CA 1
ATOM 579 C C . PHE A 1 75 ? 17.703 3.779 6.945 1 97.75 75 PHE A C 1
ATOM 581 O O . PHE A 1 75 ? 18.828 4.102 6.594 1 97.75 75 PHE A O 1
ATOM 588 N N . GLU A 1 76 ? 17.031 2.914 6.34 1 97.88 76 GLU A N 1
ATOM 589 C CA . GLU A 1 76 ? 17.547 2.205 5.168 1 97.88 76 GLU A CA 1
ATOM 590 C C . GLU A 1 76 ? 16.562 2.291 4 1 97.88 76 GLU A C 1
ATOM 592 O O . GLU A 1 76 ? 15.352 2.443 4.207 1 97.88 76 GLU A O 1
ATOM 597 N N . CYS A 1 77 ? 17.062 2.219 2.846 1 98.06 77 CYS A N 1
ATOM 598 C CA . CYS A 1 77 ? 16.188 2.143 1.674 1 98.06 77 CYS A CA 1
ATOM 599 C C . CYS A 1 77 ? 16.859 1.352 0.555 1 98.06 77 CYS A C 1
ATOM 601 O O . CYS A 1 77 ? 18.094 1.265 0.498 1 98.06 77 CYS A O 1
ATOM 603 N N . ASP A 1 78 ? 16.078 0.739 -0.232 1 98.38 78 ASP A N 1
ATOM 604 C CA . ASP A 1 78 ? 16.516 0.061 -1.45 1 98.38 78 ASP A CA 1
ATOM 605 C C . ASP A 1 78 ? 15.352 -0.095 -2.434 1 98.38 78 ASP A C 1
ATOM 607 O O . ASP A 1 78 ? 14.219 0.289 -2.131 1 98.38 78 ASP A O 1
ATOM 611 N N . ARG A 1 79 ? 15.609 -0.538 -3.615 1 98.69 79 ARG A N 1
ATOM 612 C CA . ARG A 1 79 ? 14.57 -0.704 -4.629 1 98.69 79 ARG A CA 1
ATOM 613 C C . ARG A 1 79 ? 14.297 -2.182 -4.895 1 98.69 79 ARG A C 1
ATOM 615 O O . ARG A 1 79 ? 15.227 -2.992 -4.934 1 98.69 79 ARG A O 1
ATOM 622 N N . ASP A 1 80 ? 13.023 -2.488 -5.098 1 98.5 80 ASP A N 1
ATOM 623 C CA . ASP A 1 80 ? 12.672 -3.861 -5.445 1 98.5 80 ASP A CA 1
ATOM 624 C C . ASP A 1 80 ? 12.844 -4.109 -6.941 1 98.5 80 ASP A C 1
ATOM 626 O O . ASP A 1 80 ? 13.258 -3.217 -7.684 1 98.5 80 ASP A O 1
ATOM 630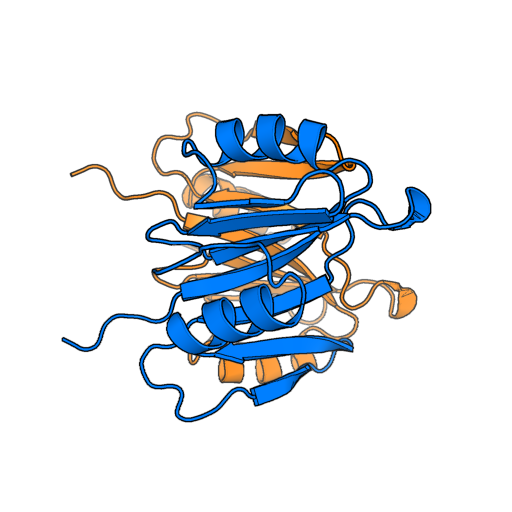 N N . CYS A 1 81 ? 12.562 -5.289 -7.391 1 98.38 81 CYS A N 1
ATOM 631 C CA . CYS A 1 81 ? 12.828 -5.719 -8.758 1 98.38 81 CYS A CA 1
ATOM 632 C C . CYS A 1 81 ? 11.891 -5.02 -9.742 1 98.38 81 CYS A C 1
ATOM 634 O O . CYS A 1 81 ? 12.055 -5.133 -10.953 1 98.38 81 CYS A O 1
ATOM 636 N N . ASN A 1 82 ? 10.898 -4.223 -9.32 1 98.38 82 ASN A N 1
ATOM 637 C CA . ASN A 1 82 ? 9.977 -3.465 -10.164 1 98.38 82 ASN A CA 1
ATOM 638 C C . ASN A 1 82 ? 10.25 -1.965 -10.078 1 98.38 82 ASN A C 1
ATOM 640 O O . ASN A 1 82 ? 9.5 -1.165 -10.648 1 98.38 82 ASN A O 1
ATOM 644 N N . GLY A 1 83 ? 11.242 -1.623 -9.289 1 98.12 83 GLY A N 1
ATOM 645 C CA . GLY A 1 83 ? 11.68 -0.239 -9.203 1 98.12 83 GLY A CA 1
ATOM 646 C C . GLY A 1 83 ? 11.031 0.523 -8.062 1 98.12 83 GLY A C 1
ATOM 647 O O . GLY A 1 83 ? 11.266 1.724 -7.902 1 98.12 83 GLY A O 1
ATOM 648 N N . ILE A 1 84 ? 10.25 -0.125 -7.254 1 98.62 84 ILE A N 1
ATOM 649 C CA . ILE A 1 84 ? 9.617 0.536 -6.117 1 98.62 84 ILE A CA 1
ATOM 650 C C . ILE A 1 84 ? 10.641 0.742 -5.004 1 98.62 84 ILE A C 1
ATOM 652 O O . ILE A 1 84 ? 11.359 -0.189 -4.633 1 98.62 84 ILE A O 1
ATOM 656 N N . LEU A 1 85 ? 10.719 1.941 -4.484 1 98.75 85 LEU A N 1
ATOM 657 C CA . LEU A 1 85 ? 11.555 2.232 -3.322 1 98.75 85 LEU A CA 1
ATOM 658 C C . LEU A 1 85 ? 10.922 1.683 -2.047 1 98.75 85 LEU A C 1
ATOM 660 O O . LEU A 1 85 ? 9.719 1.856 -1.819 1 98.75 85 LEU A O 1
ATOM 664 N N . TRP A 1 86 ? 11.742 0.981 -1.258 1 98.75 86 TRP A N 1
ATOM 665 C CA . TRP A 1 86 ? 11.352 0.489 0.058 1 98.75 86 TRP A CA 1
ATOM 666 C C . TRP A 1 86 ? 12.195 1.127 1.154 1 98.75 86 TRP A C 1
ATOM 668 O O . TRP A 1 86 ? 13.422 1.196 1.038 1 98.75 86 TRP A O 1
ATOM 678 N N . GLU A 1 87 ? 11.461 1.504 2.16 1 98.81 87 GLU A N 1
ATOM 679 C CA . GLU A 1 87 ? 12.164 2.119 3.283 1 98.81 87 GLU A CA 1
ATOM 680 C C . GLU A 1 87 ? 11.953 1.324 4.566 1 98.81 87 GLU A C 1
ATOM 682 O O . GLU A 1 87 ? 10.898 0.708 4.754 1 98.81 87 GLU A O 1
ATOM 687 N N . ARG A 1 88 ? 12.914 1.285 5.418 1 98.5 88 ARG A N 1
ATOM 688 C CA . ARG A 1 88 ? 12.828 0.709 6.758 1 98.5 88 ARG A CA 1
ATOM 689 C C . ARG A 1 88 ? 13.273 1.716 7.812 1 98.5 88 ARG A C 1
ATOM 691 O O . ARG A 1 88 ? 14.367 2.275 7.727 1 98.5 88 ARG A O 1
ATOM 698 N N . PHE A 1 89 ? 12.453 1.936 8.773 1 98.69 89 PHE A N 1
ATOM 699 C CA . PHE A 1 89 ? 12.695 3.004 9.734 1 98.69 89 PHE A CA 1
ATOM 700 C C . PHE A 1 89 ? 11.93 2.748 11.031 1 98.69 89 PHE A C 1
ATOM 702 O O . PHE A 1 89 ? 11 1.94 11.062 1 98.69 89 PHE A O 1
ATOM 709 N N . THR A 1 90 ? 12.328 3.465 12.055 1 97.88 90 THR A N 1
ATOM 710 C CA . THR A 1 90 ? 11.547 3.488 13.289 1 97.88 90 THR A CA 1
ATOM 711 C C . THR A 1 90 ? 10.586 4.672 13.305 1 97.88 90 THR A C 1
ATOM 713 O O . THR A 1 90 ? 10.711 5.59 12.492 1 97.88 90 THR A O 1
ATOM 716 N N . THR A 1 91 ? 9.711 4.539 14.219 1 97.19 91 THR A N 1
ATOM 717 C CA . THR A 1 91 ? 8.797 5.656 14.438 1 97.19 91 THR A CA 1
ATOM 718 C C . THR A 1 91 ? 9.578 6.941 14.703 1 97.19 91 THR A C 1
ATOM 720 O O . THR A 1 91 ? 9.242 8 14.164 1 97.19 91 THR A O 1
ATOM 723 N N . ALA A 1 92 ? 10.609 6.891 15.461 1 96.94 92 ALA A N 1
ATOM 724 C CA . ALA A 1 92 ? 11.422 8.055 15.812 1 96.94 92 ALA A CA 1
ATOM 725 C C . ALA A 1 92 ? 12.148 8.602 14.594 1 96.94 92 ALA A C 1
ATOM 727 O O . ALA A 1 92 ? 12.266 9.82 14.43 1 96.94 92 ALA A O 1
ATOM 728 N N . GLN A 1 93 ? 12.633 7.746 13.844 1 97.75 93 GLN A N 1
ATOM 729 C CA . GLN A 1 93 ? 13.359 8.164 12.648 1 97.75 93 GLN A CA 1
ATOM 730 C C . GLN A 1 93 ? 12.43 8.883 11.672 1 97.75 93 GLN A C 1
ATOM 732 O O . GLN A 1 93 ? 12.828 9.867 11.039 1 97.75 93 GLN A O 1
ATOM 737 N N . GLN A 1 94 ? 11.227 8.406 11.484 1 98.12 94 GLN A N 1
ATOM 738 C CA . GLN A 1 94 ? 10.273 9.102 10.625 1 98.12 94 GLN A CA 1
ATOM 739 C C . GLN A 1 94 ? 9.93 10.484 11.195 1 98.12 94 GLN A C 1
ATOM 741 O O . GLN A 1 94 ? 9.867 11.461 10.453 1 98.12 94 GLN A O 1
ATOM 746 N N . ALA A 1 95 ? 9.727 10.539 12.484 1 97.94 95 ALA A N 1
ATOM 747 C CA . ALA A 1 95 ? 9.461 11.828 13.125 1 97.94 95 ALA A CA 1
ATOM 748 C C . ALA A 1 95 ? 10.609 12.805 12.891 1 97.94 95 ALA A C 1
ATOM 750 O O . ALA A 1 95 ? 10.375 13.984 12.625 1 97.94 95 ALA A O 1
ATOM 751 N N . ALA A 1 96 ? 11.773 12.328 12.977 1 97.25 96 ALA A N 1
ATOM 752 C CA . ALA A 1 96 ? 12.953 13.164 12.75 1 97.25 96 ALA A CA 1
ATOM 753 C C . ALA A 1 96 ? 12.992 13.68 11.32 1 97.25 96 ALA A C 1
ATOM 755 O O . ALA A 1 96 ? 13.352 14.836 11.086 1 97.25 96 ALA A O 1
ATOM 756 N N . GLU A 1 97 ? 12.656 12.82 10.383 1 97.44 97 GLU A N 1
ATOM 757 C CA . GLU A 1 97 ? 12.633 13.234 8.984 1 97.44 97 GLU A CA 1
ATOM 758 C C . GLU A 1 97 ? 11.57 14.305 8.75 1 97.44 97 GLU A C 1
ATOM 760 O O . GLU A 1 97 ? 11.805 15.266 8.008 1 97.44 97 GLU A O 1
ATOM 765 N N . ILE A 1 98 ? 10.398 14.125 9.32 1 97.88 98 ILE A N 1
ATOM 766 C CA . ILE A 1 98 ? 9.32 15.102 9.195 1 97.88 98 ILE A CA 1
ATOM 767 C C . ILE A 1 98 ? 9.773 16.453 9.758 1 97.88 98 ILE A C 1
ATOM 769 O O . ILE A 1 98 ? 9.594 17.484 9.117 1 97.88 98 ILE A O 1
ATOM 773 N N . LYS A 1 99 ? 10.43 16.406 10.883 1 97.12 99 LYS A N 1
ATOM 774 C CA . LYS A 1 99 ? 10.914 17.625 11.516 1 97.12 99 LYS A CA 1
ATOM 775 C C . LYS A 1 99 ? 11.992 18.297 10.672 1 97.12 99 LYS A C 1
ATOM 777 O O . LYS A 1 99 ? 12.039 19.531 10.57 1 97.12 99 LYS A O 1
ATOM 782 N N . ALA A 1 100 ? 12.82 17.516 10.148 1 97.56 100 ALA A N 1
ATOM 783 C CA . ALA A 1 100 ? 13.891 18.047 9.312 1 97.56 100 ALA A CA 1
ATOM 784 C C . ALA A 1 100 ? 13.328 18.734 8.07 1 97.56 100 ALA A C 1
ATOM 786 O O . ALA A 1 100 ? 13.852 19.766 7.629 1 97.56 100 ALA A O 1
ATOM 787 N N . THR A 1 101 ? 12.328 18.188 7.508 1 97.5 101 THR A N 1
ATOM 788 C CA . THR A 1 101 ? 11.727 18.703 6.285 1 97.5 101 THR A CA 1
ATOM 789 C C . THR A 1 101 ? 10.812 19.891 6.59 1 97.5 101 THR A C 1
ATOM 791 O O . THR A 1 101 ? 10.766 20.859 5.828 1 97.5 101 THR A O 1
ATOM 794 N N . TRP A 1 102 ? 10.117 19.76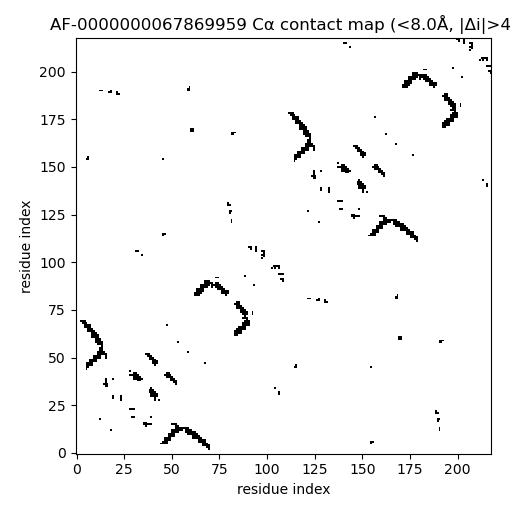6 7.68 1 97.62 102 TRP A N 1
ATOM 795 C CA . TRP A 1 102 ? 9.211 20.812 8.148 1 97.62 102 TRP A CA 1
ATOM 796 C C . TRP A 1 102 ? 9.477 21.156 9.609 1 97.62 102 TRP A C 1
ATOM 798 O O . TRP A 1 102 ? 8.758 20.703 10.5 1 97.62 102 TRP A O 1
ATOM 808 N N . PRO A 1 103 ? 10.312 22.031 9.859 1 96.19 103 PRO A N 1
ATOM 809 C CA . PRO A 1 103 ? 10.812 22.297 11.211 1 96.19 103 PRO A CA 1
ATOM 810 C C . PRO A 1 103 ? 9.727 22.844 12.141 1 96.19 103 PRO A C 1
ATOM 812 O O . PRO A 1 103 ? 9.867 22.766 13.359 1 96.19 103 PRO A O 1
ATOM 815 N N . GLU A 1 104 ? 8.703 23.344 11.609 1 94.25 104 GLU A N 1
ATOM 816 C CA . GLU A 1 104 ? 7.645 23.938 12.43 1 94.25 104 GLU A CA 1
ATOM 817 C C . GLU A 1 104 ? 6.73 22.859 13.008 1 94.25 104 GLU A C 1
ATOM 819 O O . GLU A 1 104 ? 5.926 23.141 13.898 1 94.25 104 GLU A O 1
ATOM 824 N N . THR A 1 105 ? 6.922 21.672 12.422 1 93.06 105 THR A N 1
ATOM 825 C CA . THR A 1 105 ? 6.059 20.594 12.875 1 93.06 105 THR A CA 1
ATOM 826 C C . THR A 1 105 ? 6.484 20.094 14.258 1 93.06 105 THR A C 1
ATOM 828 O O . THR A 1 105 ? 7.676 19.969 14.531 1 93.06 105 THR A O 1
ATOM 831 N N . ASP A 1 106 ? 5.523 19.844 15.109 1 90.19 106 ASP A N 1
ATOM 832 C CA . ASP A 1 106 ? 5.77 19.25 16.422 1 90.19 106 ASP A CA 1
ATOM 833 C C . ASP A 1 106 ? 5.16 17.859 16.531 1 90.19 106 ASP A C 1
ATOM 835 O O . ASP A 1 106 ? 4.086 17.688 17.109 1 90.19 106 ASP A O 1
ATOM 839 N N . TYR A 1 107 ? 5.789 17.016 15.891 1 94 107 TYR A N 1
ATOM 840 C CA . TYR A 1 107 ? 5.316 15.633 15.914 1 94 107 TYR A CA 1
ATOM 841 C C . TYR A 1 107 ? 6.195 14.766 16.812 1 94 107 TYR A C 1
ATOM 843 O O . TYR A 1 107 ? 7.398 14.648 16.594 1 94 107 TYR A O 1
ATOM 851 N N . GLN A 1 108 ? 5.562 14.125 17.906 1 90.75 108 GLN A N 1
ATOM 852 C CA . GLN A 1 108 ? 6.234 13.242 18.859 1 90.75 108 GLN A CA 1
ATOM 853 C C . GLN A 1 108 ? 5.469 11.938 19.031 1 90.75 108 GLN A C 1
ATOM 855 O O . GLN A 1 108 ? 4.539 11.859 19.844 1 90.75 108 GLN A O 1
ATOM 860 N N . PRO A 1 109 ? 5.824 11.008 18.312 1 89.06 109 PRO A N 1
ATOM 861 C CA . PRO A 1 109 ? 5.082 9.75 18.375 1 89.06 109 PRO A CA 1
ATOM 862 C C . PRO A 1 109 ? 5.277 9.008 19.688 1 89.06 109 PRO A C 1
ATOM 864 O O . PRO A 1 109 ? 6.297 9.188 20.359 1 89.06 109 PRO A O 1
ATOM 867 N N . MET B 1 1 ? -14.266 -10.828 19.641 1 42.69 1 MET B N 1
ATOM 868 C CA . MET B 1 1 ? -13.523 -9.672 19.156 1 42.69 1 MET B CA 1
ATOM 869 C C . MET B 1 1 ? -13.43 -9.695 17.625 1 42.69 1 MET B C 1
ATOM 871 O O . MET B 1 1 ? -12.992 -10.688 17.047 1 42.69 1 MET B O 1
ATOM 875 N N . THR B 1 2 ? -14.172 -8.859 16.938 1 64.12 2 THR B N 1
ATOM 876 C CA . THR B 1 2 ? -14.266 -8.93 15.484 1 64.12 2 THR B CA 1
ATOM 877 C C . THR B 1 2 ? -12.875 -8.852 14.852 1 64.12 2 THR B C 1
ATOM 879 O O . THR B 1 2 ? -12.023 -8.094 15.312 1 64.12 2 THR B O 1
ATOM 882 N N . GLU B 1 3 ? -12.484 -9.766 14.094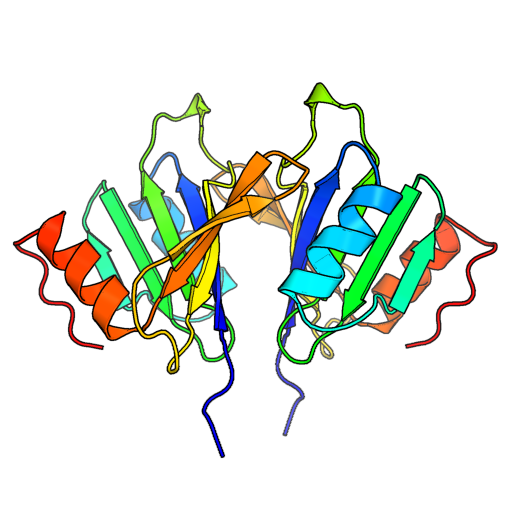 1 77.88 3 GLU B N 1
ATOM 883 C CA . GLU B 1 3 ? -11.188 -9.773 13.414 1 77.88 3 GLU B CA 1
ATOM 884 C C . GLU B 1 3 ? -10.922 -8.445 12.719 1 77.88 3 GLU B C 1
ATOM 886 O O . GLU B 1 3 ? -11.805 -7.898 12.055 1 77.88 3 GLU B O 1
ATOM 891 N N . PRO B 1 4 ? -9.883 -7.855 13.023 1 87.19 4 PRO B N 1
ATOM 892 C CA . PRO B 1 4 ? -9.586 -6.551 12.438 1 87.19 4 PRO B CA 1
ATOM 893 C C . PRO B 1 4 ? -9.461 -6.605 10.914 1 87.19 4 PRO B C 1
ATOM 895 O O . PRO B 1 4 ? -9.242 -7.68 10.352 1 87.19 4 PRO B O 1
ATOM 898 N N . LYS B 1 5 ? -9.734 -5.523 10.297 1 93.06 5 LYS B N 1
ATOM 899 C CA . LYS B 1 5 ? -9.516 -5.414 8.852 1 93.06 5 LYS B CA 1
ATOM 900 C C . LYS B 1 5 ? -8.031 -5.492 8.516 1 93.06 5 LYS B C 1
ATOM 902 O O . LYS B 1 5 ? -7.18 -5.188 9.352 1 93.06 5 LYS B O 1
ATOM 907 N N . ARG B 1 6 ? -7.754 -5.953 7.27 1 96 6 ARG B N 1
ATOM 908 C CA . ARG B 1 6 ? -6.398 -6.027 6.73 1 96 6 ARG B CA 1
ATOM 909 C C . ARG B 1 6 ? -6.273 -5.207 5.449 1 96 6 ARG B C 1
ATOM 911 O O . ARG B 1 6 ? -7.152 -5.258 4.586 1 96 6 ARG B O 1
ATOM 918 N N . LEU B 1 7 ? -5.203 -4.469 5.395 1 97.19 7 LEU B N 1
ATOM 919 C CA . LEU B 1 7 ? -5.016 -3.688 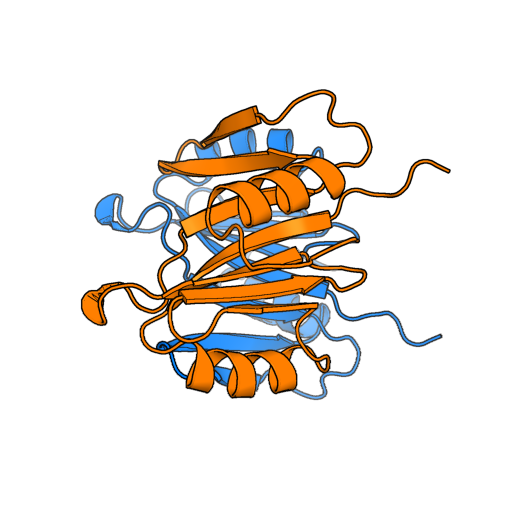4.176 1 97.19 7 LEU B CA 1
ATOM 920 C C . LEU B 1 7 ? -4.703 -4.594 2.992 1 97.19 7 LEU B C 1
ATOM 922 O O . LEU B 1 7 ? -3.908 -5.527 3.113 1 97.19 7 LEU B O 1
ATOM 926 N N . HIS B 1 8 ? -5.309 -4.285 1.905 1 98.44 8 HIS B N 1
ATOM 927 C CA . HIS B 1 8 ? -5.004 -4.93 0.631 1 98.44 8 HIS B CA 1
ATOM 928 C C . HIS B 1 8 ? -4.273 -3.975 -0.307 1 98.44 8 HIS B C 1
ATOM 930 O O . HIS B 1 8 ? -4.668 -2.816 -0.452 1 98.44 8 HIS B O 1
ATOM 936 N N . ILE B 1 9 ? -3.25 -4.426 -0.865 1 98.81 9 ILE B N 1
ATOM 937 C CA . ILE B 1 9 ? -2.525 -3.684 -1.893 1 98.81 9 ILE B CA 1
ATOM 938 C C . ILE B 1 9 ? -2.309 -4.574 -3.113 1 98.81 9 ILE B C 1
ATOM 940 O O . ILE B 1 9 ? -1.877 -5.723 -2.984 1 98.81 9 ILE B O 1
ATOM 944 N N . ALA B 1 10 ? -2.6 -4.047 -4.223 1 98.88 10 ALA B N 1
ATOM 945 C CA . ALA B 1 10 ? -2.346 -4.734 -5.484 1 98.88 10 ALA B CA 1
ATOM 946 C C . ALA B 1 10 ? -1.341 -3.963 -6.336 1 98.88 10 ALA B C 1
ATOM 948 O O . ALA B 1 10 ? -1.498 -2.76 -6.555 1 98.88 10 ALA B O 1
ATOM 949 N N . ILE B 1 11 ? -0.328 -4.629 -6.832 1 98.94 11 ILE B N 1
ATOM 950 C CA . ILE B 1 11 ? 0.756 -3.982 -7.562 1 98.94 11 ILE B CA 1
ATOM 951 C C . ILE B 1 11 ? 0.921 -4.645 -8.93 1 98.94 11 ILE B C 1
ATOM 953 O O . ILE B 1 11 ? 0.838 -5.867 -9.047 1 98.94 11 ILE B O 1
ATOM 957 N N . ALA B 1 12 ? 1.133 -3.834 -9.953 1 98.88 12 ALA B N 1
ATOM 958 C CA . ALA B 1 12 ? 1.51 -4.336 -11.273 1 98.88 12 ALA B CA 1
ATOM 959 C C . ALA B 1 12 ? 2.996 -4.68 -11.328 1 98.88 12 ALA B C 1
ATOM 961 O O . ALA B 1 12 ? 3.834 -3.908 -10.852 1 98.88 12 ALA B O 1
ATOM 962 N N . VAL B 1 13 ? 3.275 -5.812 -11.891 1 98.88 13 VAL B N 1
ATOM 963 C CA . VAL B 1 13 ? 4.676 -6.211 -11.992 1 98.88 13 VAL B CA 1
ATOM 964 C C . VAL B 1 13 ? 4.98 -6.664 -13.422 1 98.88 13 VAL B C 1
ATOM 966 O O . VAL B 1 13 ? 4.074 -7.031 -14.164 1 98.88 13 VAL B O 1
ATOM 969 N N . ALA B 1 14 ? 6.25 -6.656 -13.781 1 98.12 14 ALA B N 1
ATOM 970 C CA . ALA B 1 14 ? 6.648 -7.062 -15.125 1 98.12 14 ALA B CA 1
ATOM 971 C C . ALA B 1 14 ? 6.906 -8.562 -15.188 1 98.12 14 ALA B C 1
ATOM 973 O O . ALA B 1 14 ? 6.742 -9.188 -16.25 1 98.12 14 ALA B O 1
ATOM 974 N N . ASP B 1 15 ? 7.363 -9.172 -14.039 1 98.69 15 ASP B N 1
ATOM 975 C CA . ASP B 1 15 ? 7.77 -10.57 -13.945 1 98.69 15 ASP B CA 1
ATOM 976 C C . ASP B 1 15 ? 7.363 -11.172 -12.602 1 98.69 15 ASP B C 1
ATOM 978 O O . ASP B 1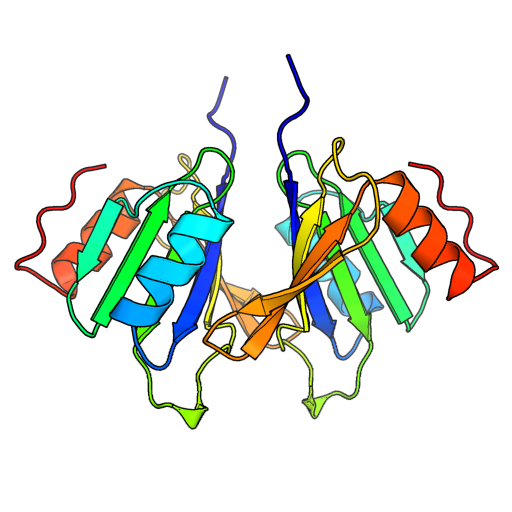 15 ? 8 -10.914 -11.578 1 98.69 15 ASP B O 1
ATOM 982 N N . VAL B 1 16 ? 6.359 -12.039 -12.625 1 98.81 16 VAL B N 1
ATOM 983 C CA . VAL B 1 16 ? 5.777 -12.562 -11.398 1 98.81 16 VAL B CA 1
ATOM 984 C C . VAL B 1 16 ? 6.805 -13.438 -10.68 1 98.81 16 VAL B C 1
ATOM 986 O O . VAL B 1 16 ? 6.957 -13.344 -9.453 1 98.81 16 VAL B O 1
ATOM 989 N N . ALA B 1 17 ? 7.562 -14.211 -11.391 1 98.81 17 ALA B N 1
ATOM 990 C CA . ALA B 1 17 ? 8.539 -15.086 -10.75 1 98.81 17 ALA B CA 1
ATOM 991 C C . ALA B 1 17 ? 9.594 -14.281 -10 1 98.81 17 ALA B C 1
ATOM 993 O O . ALA B 1 17 ? 9.898 -14.57 -8.844 1 98.81 17 ALA B O 1
ATOM 994 N N . ALA B 1 18 ? 10.156 -13.305 -10.68 1 98.75 18 ALA B N 1
ATOM 995 C CA . ALA B 1 18 ? 11.141 -12.43 -10.039 1 98.75 18 ALA B CA 1
ATOM 996 C C . ALA B 1 18 ? 10.531 -11.703 -8.844 1 98.75 18 ALA B C 1
ATOM 998 O O . ALA B 1 18 ? 11.18 -11.539 -7.809 1 98.75 18 ALA B O 1
ATOM 999 N N . SER B 1 19 ? 9.32 -11.297 -8.961 1 98.88 19 SER B N 1
ATOM 1000 C CA . SER B 1 19 ? 8.641 -10.547 -7.91 1 98.88 19 SER B CA 1
ATOM 1001 C C . SER B 1 19 ? 8.328 -11.445 -6.715 1 98.88 19 SER B C 1
ATOM 1003 O O . SER B 1 19 ? 8.398 -11.008 -5.566 1 98.88 19 SER B O 1
ATOM 1005 N N . VAL B 1 20 ? 7.938 -12.656 -6.996 1 98.88 20 VAL B N 1
ATOM 1006 C CA . VAL B 1 20 ? 7.68 -13.594 -5.906 1 98.88 20 VAL B CA 1
ATOM 1007 C C . VAL B 1 20 ? 8.945 -13.789 -5.078 1 98.88 20 VAL B C 1
ATOM 1009 O O . VAL B 1 20 ? 8.906 -13.75 -3.846 1 98.88 20 VAL B O 1
ATOM 1012 N N . ALA B 1 21 ? 10.07 -13.953 -5.699 1 98.88 21 ALA B N 1
ATOM 1013 C CA . ALA B 1 21 ? 11.336 -14.117 -4.988 1 98.88 21 ALA B CA 1
ATOM 1014 C C . ALA B 1 21 ? 11.648 -12.883 -4.148 1 98.88 21 ALA B C 1
ATOM 1016 O O . ALA B 1 21 ? 11.969 -12.992 -2.961 1 98.88 21 ALA B O 1
ATOM 1017 N N . ASP B 1 22 ? 11.555 -11.82 -4.727 1 98.88 22 ASP B N 1
ATOM 1018 C CA . ASP B 1 22 ? 11.898 -10.562 -4.066 1 98.88 22 ASP B CA 1
ATOM 1019 C C . ASP B 1 22 ? 10.938 -10.266 -2.918 1 98.88 22 ASP B C 1
ATOM 1021 O O . ASP B 1 22 ? 11.375 -10.023 -1.787 1 98.88 22 ASP B O 1
ATOM 1025 N N . TYR B 1 23 ? 9.648 -10.281 -3.168 1 98.81 23 TYR B N 1
ATOM 1026 C CA . TYR B 1 23 ? 8.656 -9.891 -2.176 1 98.81 23 TYR B CA 1
ATOM 1027 C C . TYR B 1 23 ? 8.586 -10.906 -1.041 1 98.81 23 TYR B C 1
ATOM 1029 O O . TYR B 1 23 ? 8.312 -10.547 0.107 1 98.81 23 TYR B O 1
ATOM 1037 N N . SER B 1 24 ? 8.805 -12.195 -1.32 1 98.75 24 SER B N 1
ATOM 1038 C CA . SER B 1 24 ? 8.836 -13.172 -0.24 1 98.75 24 SER B CA 1
ATOM 1039 C C . SER B 1 24 ? 9.977 -12.883 0.736 1 98.75 24 SER B C 1
ATOM 1041 O O . SER B 1 24 ? 9.836 -13.102 1.941 1 98.75 24 SER B O 1
ATOM 1043 N N . GLN B 1 25 ? 11.062 -12.43 0.204 1 98.12 25 GLN B N 1
ATOM 1044 C CA . GLN B 1 25 ? 12.164 -12.023 1.074 1 98.12 25 GLN B CA 1
ATOM 1045 C C . GLN B 1 25 ? 11.789 -10.805 1.904 1 98.12 25 GLN B C 1
ATOM 1047 O O . GLN B 1 25 ? 12.023 -10.773 3.115 1 98.12 25 GLN B O 1
ATOM 1052 N N . ARG B 1 26 ? 11.18 -9.891 1.28 1 97.31 26 ARG B N 1
ATOM 1053 C CA . ARG B 1 26 ? 10.828 -8.641 1.947 1 97.31 26 ARG B CA 1
ATOM 1054 C C . ARG B 1 26 ? 9.742 -8.867 2.998 1 97.31 26 ARG B C 1
ATOM 1056 O O . ARG B 1 26 ? 9.734 -8.211 4.039 1 97.31 26 ARG B O 1
ATOM 1063 N N . LEU B 1 27 ? 8.852 -9.773 2.719 1 97.12 27 LEU B N 1
ATOM 1064 C CA . LEU B 1 27 ? 7.73 -10.031 3.619 1 97.12 27 LEU B CA 1
ATOM 1065 C C . LEU B 1 27 ? 8.078 -11.117 4.625 1 97.12 27 LEU B C 1
ATOM 1067 O O . LEU B 1 27 ? 7.398 -11.273 5.641 1 97.12 27 LEU B O 1
ATOM 1071 N N . GLY B 1 28 ? 9.125 -11.883 4.328 1 96.06 28 GLY B N 1
ATOM 1072 C CA . GLY B 1 28 ? 9.547 -12.969 5.207 1 96.06 28 GLY B CA 1
ATOM 1073 C C . GLY B 1 28 ? 8.609 -14.164 5.168 1 96.06 28 GLY B C 1
ATOM 1074 O O . GLY B 1 28 ? 8.484 -14.891 6.156 1 96.06 28 GLY B O 1
ATOM 1075 N N . GLN B 1 29 ? 7.832 -14.25 4.133 1 97.12 29 GLN B N 1
ATOM 1076 C CA . GLN B 1 29 ? 6.852 -15.32 3.99 1 97.12 29 GLN B CA 1
ATOM 1077 C C . GLN B 1 29 ? 6.598 -15.641 2.52 1 97.12 29 GLN B C 1
ATOM 1079 O O . GLN B 1 29 ? 6.621 -14.75 1.67 1 97.12 29 GLN B O 1
ATOM 1084 N N . GLU B 1 30 ? 6.301 -16.906 2.244 1 98.06 30 GLU B N 1
ATOM 1085 C CA . GLU B 1 30 ? 5.941 -17.328 0.893 1 98.06 30 GLU B CA 1
ATOM 1086 C C . GLU B 1 30 ? 4.5 -16.953 0.561 1 98.06 30 GLU B C 1
ATOM 1088 O O . GLU B 1 30 ? 3.67 -16.797 1.459 1 98.06 30 GLU B O 1
ATOM 1093 N N . PRO B 1 31 ? 4.191 -16.781 -0.72 1 98.62 31 PRO B N 1
ATOM 1094 C CA . PRO B 1 31 ? 2.807 -16.484 -1.091 1 98.62 31 PRO B CA 1
ATOM 1095 C C . PRO B 1 31 ? 1.861 -17.656 -0.866 1 98.62 31 PRO B C 1
ATOM 1097 O O . PRO B 1 31 ? 2.303 -18.812 -0.836 1 98.62 31 PRO B O 1
ATOM 1100 N N . GLU B 1 32 ? 0.622 -17.344 -0.728 1 98.12 32 GLU B N 1
ATOM 1101 C CA . GLU B 1 32 ? -0.429 -18.344 -0.609 1 98.12 32 GLU B CA 1
ATOM 1102 C C . GLU B 1 32 ? -0.853 -18.859 -1.979 1 98.12 32 GLU B C 1
ATOM 1104 O O . GLU B 1 32 ? -1.304 -20 -2.104 1 98.12 32 GLU B O 1
ATOM 1109 N N . VAL B 1 33 ? -0.728 -18 -2.93 1 98.5 33 VAL B N 1
ATOM 1110 C CA . VAL B 1 33 ? -1.106 -18.328 -4.301 1 98.5 33 VAL B CA 1
ATOM 1111 C C . VAL B 1 33 ? -0.016 -17.859 -5.262 1 98.5 33 VAL B C 1
ATOM 1113 O O . VAL B 1 33 ? 0.516 -16.766 -5.121 1 98.5 33 VAL B O 1
ATOM 1116 N N . VAL B 1 34 ? 0.352 -18.703 -6.148 1 98.44 34 VAL B N 1
ATOM 1117 C CA . VAL B 1 34 ? 1.175 -18.312 -7.289 1 98.44 34 VAL B CA 1
ATOM 1118 C C . VAL B 1 34 ? 0.582 -18.891 -8.57 1 98.44 34 VAL B C 1
ATOM 1120 O O . VAL B 1 34 ? 0.35 -20.094 -8.672 1 98.44 34 VAL B O 1
ATOM 1123 N N . ILE B 1 35 ? 0.278 -18.047 -9.414 1 98.44 35 ILE B N 1
ATOM 1124 C CA . ILE B 1 35 ? -0.091 -18.422 -10.781 1 98.44 35 ILE B CA 1
ATOM 1125 C C . ILE B 1 35 ? 1.002 -17.984 -11.75 1 98.44 35 ILE B C 1
ATOM 1127 O O . ILE B 1 35 ? 1.192 -16.781 -11.977 1 98.44 35 ILE B O 1
ATOM 1131 N N . ALA B 1 36 ? 1.614 -18.938 -12.328 1 97.5 36 ALA B N 1
ATOM 1132 C CA . ALA B 1 36 ? 2.799 -18.688 -13.141 1 97.5 36 ALA B CA 1
ATOM 1133 C C . ALA B 1 36 ? 2.498 -17.672 -14.25 1 97.5 36 ALA B C 1
ATOM 1135 O O . ALA B 1 36 ? 1.514 -17.812 -14.977 1 97.5 36 ALA B O 1
ATOM 1136 N N . GLY B 1 37 ? 3.344 -16.609 -14.219 1 98 37 GLY B N 1
ATOM 1137 C CA . GLY B 1 37 ? 3.273 -15.609 -15.273 1 98 37 GLY B CA 1
ATOM 1138 C C . GLY B 1 37 ? 2.066 -14.695 -15.148 1 98 37 GLY B C 1
ATOM 1139 O O . GLY B 1 37 ? 1.763 -13.93 -16.062 1 98 37 GLY B O 1
ATOM 1140 N N . ALA B 1 38 ? 1.349 -14.781 -13.969 1 98.56 38 ALA B N 1
ATOM 1141 C CA . ALA B 1 38 ? 0.095 -14.031 -13.992 1 98.56 38 ALA B CA 1
ATOM 1142 C C . ALA B 1 38 ? -0.143 -13.312 -12.664 1 98.56 38 ALA B C 1
ATOM 1144 O O . ALA B 1 38 ? -0.486 -12.133 -12.648 1 98.56 38 ALA B O 1
ATOM 1145 N N . TYR B 1 39 ? 0.085 -14.031 -11.578 1 98.81 39 TYR B N 1
ATOM 1146 C CA . TYR B 1 39 ? -0.494 -13.523 -10.344 1 98.81 39 TYR B CA 1
ATOM 1147 C C . TYR B 1 39 ? 0.166 -14.164 -9.125 1 98.81 39 TYR B C 1
ATOM 1149 O O . TYR B 1 39 ? 0.597 -15.32 -9.188 1 98.81 39 TYR B O 1
ATOM 1157 N N . ALA B 1 40 ? 0.269 -13.469 -8.016 1 98.88 40 ALA B N 1
ATOM 1158 C CA . ALA B 1 40 ? 0.611 -14.023 -6.711 1 98.88 40 ALA B CA 1
ATOM 1159 C C . ALA B 1 40 ? -0.065 -13.25 -5.586 1 98.88 40 ALA B C 1
ATOM 1161 O O . ALA B 1 40 ? -0.369 -12.062 -5.738 1 98.88 40 ALA B O 1
ATOM 1162 N N . LEU B 1 41 ? -0.304 -13.992 -4.426 1 98.88 41 LEU B N 1
ATOM 1163 C CA . LEU B 1 41 ? -0.984 -13.422 -3.268 1 98.88 41 LEU B CA 1
ATOM 1164 C C . LEU B 1 41 ? -0.276 -13.812 -1.976 1 98.88 41 LEU B C 1
ATOM 1166 O O . LEU B 1 41 ? -0.006 -14.992 -1.744 1 98.88 41 LEU B O 1
ATOM 1170 N N . TRP B 1 42 ? 0.16 -12.797 -1.213 1 98.69 42 TRP B N 1
ATOM 1171 C CA . TRP B 1 42 ? 0.597 -12.992 0.165 1 98.69 42 TRP B CA 1
ATOM 1172 C C . TRP B 1 42 ? -0.485 -12.555 1.146 1 98.69 42 TRP B C 1
ATOM 1174 O O . TRP B 1 42 ? -1.113 -11.508 0.962 1 98.69 42 TRP B O 1
ATOM 1184 N N . ARG B 1 43 ? -0.704 -13.367 2.135 1 96.75 43 ARG B N 1
ATOM 1185 C CA . ARG B 1 43 ? -1.558 -12.977 3.252 1 96.75 43 ARG B CA 1
ATOM 1186 C C . ARG B 1 43 ? -0.824 -13.125 4.582 1 96.75 43 ARG B C 1
ATOM 1188 O O . ARG B 1 43 ? -0.583 -14.242 5.039 1 96.75 43 ARG B O 1
ATOM 1195 N N . THR B 1 44 ? -0.457 -11.961 5.109 1 92.75 44 THR B N 1
ATOM 1196 C CA . THR B 1 44 ? 0.167 -11.922 6.426 1 92.75 44 THR B CA 1
ATOM 1197 C C . THR B 1 44 ? -0.82 -11.422 7.477 1 92.75 44 THR B C 1
ATOM 1199 O O . THR B 1 44 ? -1.942 -11.031 7.148 1 92.75 44 THR B O 1
ATOM 1202 N N . PRO B 1 45 ? -0.474 -11.477 8.648 1 87.44 45 P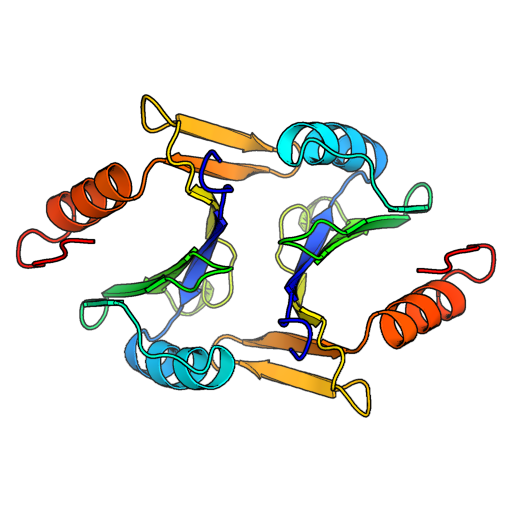RO B N 1
ATOM 1203 C CA . PRO B 1 45 ? -1.378 -10.898 9.648 1 87.44 45 PRO B CA 1
ATOM 1204 C C . PRO B 1 45 ? -1.679 -9.422 9.391 1 87.44 45 PRO B C 1
ATOM 1206 O O . PRO B 1 45 ? -2.762 -8.945 9.734 1 87.44 45 PRO B O 1
ATOM 1209 N N . GLN B 1 46 ? -0.785 -8.789 8.68 1 85.88 46 GLN B N 1
ATOM 1210 C CA . GLN B 1 46 ? -0.918 -7.344 8.57 1 85.88 46 GLN B CA 1
ATOM 1211 C C . GLN B 1 46 ? -1.276 -6.93 7.145 1 85.88 46 GLN B C 1
ATOM 1213 O O . GLN B 1 46 ? -1.776 -5.828 6.918 1 85.88 46 GLN B O 1
ATOM 1218 N N . LEU B 1 47 ? -1.067 -7.887 6.234 1 95.94 47 LEU B N 1
ATOM 1219 C CA . LEU B 1 47 ? -1.096 -7.41 4.855 1 95.94 47 LEU B CA 1
ATOM 1220 C C . LEU B 1 47 ? -1.655 -8.484 3.922 1 95.94 47 LEU B C 1
ATOM 1222 O O . LEU B 1 47 ? -1.305 -9.656 4.039 1 95.94 47 LEU B O 1
ATOM 1226 N N . ASN B 1 48 ? -2.557 -8.055 3.123 1 98.12 48 ASN B N 1
ATOM 1227 C CA . ASN B 1 48 ? -2.988 -8.766 1.921 1 98.12 48 ASN B CA 1
ATOM 1228 C C . ASN B 1 48 ? -2.398 -8.141 0.66 1 98.12 48 ASN B C 1
ATOM 1230 O O . ASN B 1 48 ? -2.865 -7.094 0.203 1 98.12 48 ASN B O 1
ATOM 1234 N N . LEU B 1 49 ? -1.357 -8.727 0.112 1 98.88 49 LEU B N 1
ATOM 1235 C CA . LEU B 1 49 ? -0.644 -8.18 -1.035 1 98.88 49 LEU B CA 1
ATOM 1236 C C . LEU B 1 49 ? -0.81 -9.07 -2.26 1 98.88 49 LEU B C 1
ATOM 1238 O O . LEU B 1 49 ? -0.522 -10.273 -2.201 1 98.88 49 LEU B O 1
ATOM 1242 N N . SER B 1 50 ? -1.272 -8.516 -3.293 1 98.94 50 SER B N 1
ATOM 1243 C CA . SER B 1 50 ? -1.298 -9.258 -4.547 1 98.94 50 SER B CA 1
ATOM 1244 C C . SER B 1 50 ? -0.494 -8.555 -5.629 1 98.94 50 SER B C 1
ATOM 1246 O O . SER B 1 50 ? -0.35 -7.328 -5.605 1 98.94 50 SER B O 1
ATOM 1248 N N . ILE B 1 51 ? 0.022 -9.297 -6.512 1 98.94 51 ILE B N 1
ATOM 1249 C CA . ILE B 1 51 ? 0.692 -8.75 -7.688 1 98.94 51 ILE B CA 1
ATOM 1250 C C . ILE B 1 51 ? 0.093 -9.359 -8.953 1 98.94 51 ILE B C 1
ATOM 1252 O O . ILE B 1 51 ? -0.319 -10.523 -8.953 1 98.94 51 ILE B O 1
ATOM 1256 N N . ARG B 1 52 ? 0.025 -8.625 -9.945 1 98.75 52 ARG B N 1
ATOM 1257 C CA . ARG B 1 52 ? -0.433 -9.039 -11.273 1 98.75 52 ARG B CA 1
ATOM 1258 C C . ARG B 1 52 ? 0.594 -8.688 -12.344 1 98.75 52 ARG B C 1
ATOM 1260 O O . ARG B 1 52 ? 1.146 -7.586 -12.344 1 98.75 52 ARG B O 1
ATOM 1267 N N . GLN B 1 53 ? 0.884 -9.633 -13.219 1 98.62 53 GLN B N 1
ATOM 1268 C CA . GLN B 1 53 ? 1.814 -9.352 -14.305 1 98.62 53 GLN B CA 1
ATOM 1269 C C . GLN B 1 53 ? 1.177 -8.453 -15.359 1 98.62 53 GLN B C 1
ATOM 1271 O O . GLN B 1 53 ? 0.048 -8.695 -15.789 1 98.62 53 GLN B O 1
ATOM 1276 N N . THR B 1 54 ? 1.853 -7.445 -15.641 1 97.81 54 THR B N 1
ATOM 1277 C CA . THR B 1 54 ? 1.466 -6.512 -16.703 1 97.81 54 THR B CA 1
ATOM 1278 C C . THR B 1 54 ? 2.637 -6.246 -17.641 1 97.81 54 THR B C 1
ATOM 1280 O O . THR B 1 54 ? 3.682 -6.891 -17.547 1 97.81 54 THR B O 1
ATOM 1283 N N . GLU B 1 55 ? 2.361 -5.344 -18.594 1 97.44 55 GLU B N 1
ATOM 1284 C CA . GLU B 1 55 ? 3.449 -4.918 -19.469 1 97.44 55 GLU B CA 1
ATOM 1285 C C . GLU B 1 55 ? 4.562 -4.238 -18.672 1 97.44 55 GLU B C 1
ATOM 1287 O O . GLU B 1 55 ? 4.301 -3.59 -17.656 1 97.44 55 GLU B O 1
ATOM 1292 N N . PRO B 1 56 ? 5.789 -4.383 -19.125 1 96.81 56 PRO B N 1
ATOM 1293 C CA . PRO B 1 56 ? 6.938 -3.863 -18.375 1 96.81 56 PRO B CA 1
ATOM 1294 C C . PRO B 1 56 ? 6.805 -2.377 -18.047 1 96.81 56 PRO B C 1
ATOM 1296 O O . PRO B 1 56 ? 7.254 -1.932 -17 1 96.81 56 PRO B O 1
ATOM 1299 N N . GLU B 1 57 ? 6.121 -1.614 -18.875 1 97.06 57 GLU B N 1
ATOM 1300 C CA . GLU B 1 57 ? 5.992 -0.173 -18.688 1 97.06 57 GLU B CA 1
ATOM 1301 C C . GLU B 1 57 ? 5.082 0.15 -17.5 1 97.06 57 GLU B C 1
ATOM 1303 O O . GLU B 1 57 ? 5.098 1.269 -16.984 1 97.06 57 GLU B O 1
ATOM 1308 N N . GLN B 1 58 ? 4.398 -0.81 -17.078 1 97.69 58 GLN B N 1
ATOM 1309 C CA . GLN B 1 58 ? 3.447 -0.602 -15.992 1 97.69 58 GLN B CA 1
ATOM 1310 C C . GLN B 1 58 ? 3.992 -1.139 -14.672 1 97.69 58 GLN B C 1
ATOM 1312 O O . GLN B 1 58 ? 3.361 -0.982 -13.625 1 97.69 58 GLN B O 1
ATOM 1317 N N . ALA B 1 59 ? 5.184 -1.737 -14.703 1 98.25 59 ALA B N 1
ATOM 1318 C CA . ALA B 1 59 ? 5.758 -2.369 -13.516 1 98.25 59 ALA B CA 1
ATOM 1319 C C . ALA B 1 59 ? 5.93 -1.358 -12.383 1 98.25 59 ALA B C 1
ATOM 1321 O O . ALA B 1 59 ? 6.391 -0.237 -12.609 1 98.25 59 ALA B O 1
ATOM 1322 N N . GLY B 1 60 ? 5.496 -1.768 -11.195 1 98.5 60 GLY B N 1
ATOM 1323 C CA . GLY B 1 60 ? 5.676 -0.941 -10.016 1 98.5 60 GLY B CA 1
ATOM 1324 C C . GLY B 1 60 ? 4.488 -0.041 -9.727 1 98.5 60 GLY B C 1
ATOM 1325 O O . GLY B 1 60 ? 4.438 0.613 -8.688 1 98.5 60 GLY B O 1
ATOM 1326 N N . GLN B 1 61 ? 3.531 -0.053 -10.641 1 98.38 61 GLN B N 1
ATOM 1327 C CA . GLN B 1 61 ? 2.375 0.815 -10.453 1 98.38 61 GLN B CA 1
ATOM 1328 C C . GLN B 1 61 ? 1.403 0.221 -9.438 1 98.38 61 GLN B C 1
ATOM 1330 O O . GLN B 1 61 ? 1.203 -0.995 -9.398 1 98.38 61 GLN B O 1
ATOM 1335 N N . LEU B 1 62 ? 0.839 1.077 -8.648 1 98.75 62 LEU B N 1
ATOM 1336 C CA . LEU B 1 62 ? -0.267 0.712 -7.773 1 98.75 62 LEU B CA 1
ATOM 1337 C C . LEU B 1 62 ? -1.532 0.437 -8.578 1 98.75 62 LEU B C 1
ATOM 1339 O O . LEU B 1 62 ? -2.025 1.316 -9.289 1 98.75 62 LEU B O 1
ATOM 1343 N N . ARG B 1 63 ? -2.027 -0.738 -8.469 1 98.62 63 ARG B N 1
ATOM 1344 C CA . ARG B 1 63 ? -3.258 -1.062 -9.18 1 98.62 63 ARG B CA 1
ATOM 1345 C C . ARG B 1 63 ? -4.484 -0.646 -8.375 1 98.62 63 ARG B C 1
ATOM 1347 O O . ARG B 1 63 ? -5.352 0.069 -8.883 1 98.62 63 ARG B O 1
ATOM 1354 N N . HIS B 1 64 ? -4.594 -1.113 -7.145 1 98.81 64 HIS B N 1
ATOM 1355 C CA . HIS B 1 64 ? -5.668 -0.7 -6.25 1 98.81 64 HIS B CA 1
ATOM 1356 C C . HIS B 1 64 ? -5.312 -0.988 -4.793 1 98.81 64 HIS B C 1
ATOM 1358 O O . HIS B 1 64 ? -4.367 -1.73 -4.516 1 98.81 64 HIS B O 1
ATOM 1364 N N . LEU B 1 65 ? -5.988 -0.329 -3.963 1 98.62 65 LEU B N 1
ATOM 1365 C CA . LEU B 1 65 ? -5.965 -0.564 -2.523 1 98.62 65 LEU B CA 1
ATOM 1366 C C . LEU B 1 65 ? -7.289 -1.145 -2.043 1 98.62 65 LEU B C 1
ATOM 1368 O O . LEU B 1 65 ? -8.227 -1.307 -2.832 1 98.62 65 LEU B O 1
ATOM 1372 N N . GLY B 1 66 ? -7.27 -1.605 -0.786 1 97.81 66 GLY B N 1
ATOM 1373 C CA . GLY B 1 66 ? -8.547 -2.066 -0.267 1 97.81 66 GLY B CA 1
ATOM 1374 C C . GLY B 1 66 ? -8.453 -2.621 1.142 1 97.81 66 GLY B C 1
ATOM 1375 O O . GLY B 1 66 ? -7.418 -2.504 1.793 1 97.81 66 GLY B O 1
ATOM 1376 N N . TRP B 1 67 ? -9.555 -3.09 1.531 1 97.69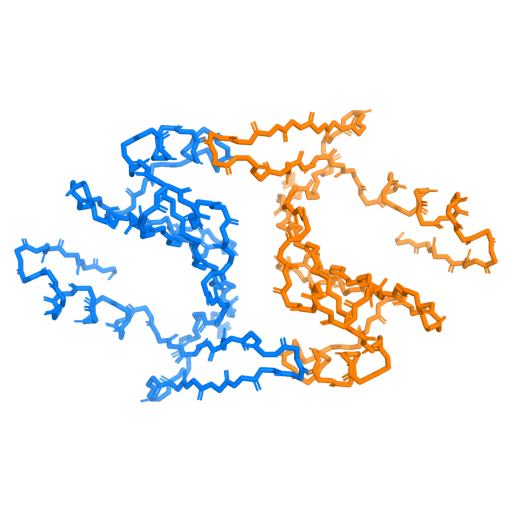 67 TRP B N 1
ATOM 1377 C CA . TRP B 1 67 ? -9.664 -3.74 2.832 1 97.69 67 TRP B CA 1
ATOM 1378 C C . TRP B 1 67 ? -10.195 -5.164 2.686 1 97.69 67 TRP B C 1
ATOM 1380 O O . TRP B 1 67 ? -11.289 -5.375 2.146 1 97.69 67 TRP B O 1
ATOM 1390 N N . GLU B 1 68 ? -9.383 -6.02 3.109 1 98.12 68 GLU B N 1
ATOM 1391 C CA . GLU B 1 68 ? -9.945 -7.316 3.475 1 98.12 68 GLU B CA 1
ATOM 1392 C C . GLU B 1 68 ? -10.719 -7.234 4.789 1 98.12 68 GLU B C 1
ATOM 1394 O O . GLU B 1 68 ? -10.117 -7.129 5.859 1 98.12 68 GLU B O 1
ATOM 1399 N N . ASP B 1 69 ? -11.992 -7.32 4.676 1 96.94 69 ASP B N 1
ATOM 1400 C CA . ASP B 1 69 ? -12.898 -7.062 5.789 1 96.94 69 ASP B CA 1
ATOM 1401 C C . ASP B 1 69 ? -13.836 -8.25 6.023 1 96.94 69 ASP B C 1
ATOM 1403 O O . ASP B 1 69 ? -14.727 -8.516 5.215 1 96.94 69 ASP B O 1
ATOM 1407 N N . PRO B 1 70 ? -13.688 -8.93 7.16 1 96.38 70 PRO B N 1
ATOM 1408 C CA . PRO B 1 70 ? -14.539 -10.094 7.426 1 96.38 70 PRO B CA 1
ATOM 1409 C C . PRO B 1 70 ? -16.016 -9.734 7.508 1 96.38 70 PRO B C 1
ATOM 1411 O O . PRO B 1 70 ? -16.875 -10.609 7.402 1 96.38 70 PRO B O 1
ATOM 1414 N N . GLN B 1 71 ? -16.297 -8.453 7.594 1 96.38 71 GLN B N 1
ATOM 1415 C CA . GLN B 1 71 ? -17.688 -8.031 7.766 1 96.38 71 GLN B CA 1
ATOM 1416 C C . GLN B 1 71 ? -18.281 -7.574 6.438 1 96.38 71 GLN B C 1
ATOM 1418 O O . GLN B 1 71 ? -19.453 -7.16 6.383 1 96.38 71 GLN B O 1
ATOM 1423 N N . ALA B 1 72 ? -17.469 -7.633 5.438 1 97.31 72 ALA B N 1
ATOM 1424 C CA . ALA B 1 72 ? -18 -7.227 4.141 1 97.31 72 ALA B CA 1
ATOM 1425 C C . ALA B 1 72 ? -19.141 -8.141 3.711 1 97.31 72 ALA B C 1
ATOM 1427 O O . ALA B 1 72 ? -19 -9.367 3.711 1 97.31 72 ALA B O 1
ATOM 1428 N N . GLU B 1 73 ? -20.234 -7.598 3.311 1 97.19 73 GLU B N 1
ATOM 1429 C CA . GLU B 1 73 ? -21.391 -8.375 2.879 1 97.19 73 GLU B CA 1
ATOM 1430 C C . GLU B 1 73 ? -21.344 -8.664 1.382 1 97.19 73 GLU B C 1
ATOM 1432 O O . GLU B 1 73 ? -21.969 -9.617 0.907 1 97.19 73 GLU B O 1
ATOM 1437 N N . SER B 1 74 ? -20.688 -7.828 0.717 1 97.25 74 SER B N 1
ATOM 1438 C CA . SER B 1 74 ? -20.469 -7.957 -0.719 1 97.25 74 SER B CA 1
ATOM 1439 C C . SER B 1 74 ? -19.125 -7.34 -1.125 1 97.25 74 SER B C 1
ATOM 1441 O O . SER B 1 74 ? -18.469 -6.668 -0.321 1 97.25 74 SER B O 1
ATOM 1443 N N . PHE B 1 75 ? -18.719 -7.695 -2.307 1 97.62 75 PHE B N 1
ATOM 1444 C CA . PHE B 1 75 ? -17.562 -7.023 -2.893 1 97.62 75 PHE B CA 1
ATOM 1445 C C . PHE B 1 75 ? -17.922 -5.613 -3.336 1 97.62 75 PHE B C 1
ATOM 1447 O O . PHE B 1 75 ? -18.875 -5.422 -4.109 1 97.62 75 PHE B O 1
ATOM 1454 N N . GLU B 1 76 ? -17.25 -4.672 -2.875 1 97.81 76 GLU B N 1
ATOM 1455 C CA . GLU B 1 76 ? -17.5 -3.273 -3.201 1 97.81 76 GLU B CA 1
ATOM 1456 C C . GLU B 1 76 ? -16.25 -2.582 -3.711 1 97.81 76 GLU B C 1
ATOM 1458 O O . GLU B 1 76 ? -15.125 -2.982 -3.371 1 97.81 76 GLU B O 1
ATOM 1463 N N . CYS B 1 77 ? -16.422 -1.61 -4.5 1 98.06 77 CYS B N 1
ATOM 1464 C CA . CYS B 1 77 ? -15.281 -0.794 -4.926 1 98.06 77 CYS B CA 1
ATOM 1465 C C . CYS B 1 77 ? -15.719 0.641 -5.195 1 98.06 77 CYS B C 1
ATOM 1467 O O . CYS B 1 77 ? -16.891 0.896 -5.488 1 98.06 77 CYS B O 1
ATOM 1469 N N . ASP B 1 78 ? -14.836 1.529 -5.008 1 98.38 78 ASP B N 1
ATOM 1470 C CA . ASP B 1 78 ? -15.008 2.936 -5.363 1 98.38 78 ASP B CA 1
ATOM 1471 C C . ASP B 1 78 ? -13.656 3.623 -5.543 1 98.38 78 ASP B C 1
ATOM 1473 O O . ASP B 1 78 ? -12.602 3.006 -5.344 1 98.38 78 ASP B O 1
ATOM 1477 N N . ARG B 1 79 ? -13.633 4.82 -6.012 1 98.69 79 ARG B N 1
ATOM 1478 C CA . ARG B 1 79 ? -12.391 5.555 -6.23 1 98.69 79 ARG B CA 1
ATOM 1479 C C . ARG B 1 79 ? -12.242 6.688 -5.223 1 98.69 79 ARG B C 1
ATOM 1481 O O . ARG B 1 79 ? -13.219 7.363 -4.891 1 98.69 79 ARG B O 1
ATOM 1488 N N . ASP B 1 80 ? -11.008 6.895 -4.773 1 98.56 80 ASP B N 1
ATOM 1489 C CA . ASP B 1 80 ? -10.75 8.008 -3.873 1 98.56 80 ASP B CA 1
ATOM 1490 C C . ASP B 1 80 ? -10.547 9.305 -4.652 1 98.56 80 ASP B C 1
ATOM 1492 O O . ASP B 1 80 ? -10.633 9.32 -5.879 1 98.56 80 ASP B O 1
ATOM 1496 N N . CYS B 1 81 ? -10.297 10.383 -3.979 1 98.38 81 CYS B N 1
ATOM 1497 C CA . CYS B 1 81 ? -10.227 11.711 -4.566 1 98.38 81 CYS B CA 1
ATOM 1498 C C . CYS B 1 81 ? -8.984 11.867 -5.434 1 98.38 81 CYS B C 1
ATOM 1500 O O . CYS B 1 81 ? -8.828 12.867 -6.133 1 98.38 81 CYS B O 1
ATOM 1502 N N . ASN B 1 82 ? -8.055 10.898 -5.508 1 98.44 82 ASN B N 1
ATOM 1503 C CA . ASN B 1 82 ? -6.852 10.914 -6.336 1 98.44 82 ASN B CA 1
ATOM 1504 C C . ASN B 1 82 ? -6.945 9.898 -7.477 1 98.44 82 ASN B C 1
ATOM 1506 O O . ASN B 1 82 ? -5.977 9.703 -8.211 1 98.44 82 ASN B O 1
ATOM 1510 N N . GLY B 1 83 ? -8.062 9.211 -7.504 1 98.12 83 GLY B N 1
ATOM 1511 C CA . GLY B 1 83 ? -8.328 8.297 -8.602 1 98.12 83 GLY B CA 1
ATOM 1512 C C . GLY B 1 83 ? -7.922 6.867 -8.297 1 98.12 83 GLY B C 1
ATOM 1513 O O . GLY B 1 83 ? -8.031 5.988 -9.148 1 98.12 83 GLY B O 1
ATOM 1514 N N . ILE B 1 84 ? -7.473 6.594 -7.105 1 98.62 84 ILE B N 1
ATOM 1515 C CA . ILE B 1 84 ? -7.094 5.234 -6.73 1 98.62 84 ILE B CA 1
ATOM 1516 C C . ILE B 1 84 ? -8.352 4.402 -6.473 1 98.62 84 ILE B C 1
ATOM 1518 O O . ILE B 1 84 ? -9.25 4.828 -5.746 1 98.62 84 ILE B O 1
ATOM 1522 N N . LEU B 1 85 ? -8.422 3.236 -7.07 1 98.75 85 LEU B N 1
ATOM 1523 C CA . LEU B 1 85 ? -9.492 2.287 -6.797 1 98.75 85 LEU B CA 1
ATOM 1524 C C . LEU B 1 85 ? -9.305 1.627 -5.434 1 98.75 85 LEU B C 1
ATOM 1526 O O . LEU B 1 85 ? -8.195 1.199 -5.098 1 98.75 85 LEU B O 1
ATOM 1530 N N . TRP B 1 86 ? -10.383 1.595 -4.652 1 98.75 86 TRP B N 1
ATOM 1531 C CA . TRP B 1 86 ? -10.422 0.892 -3.373 1 98.75 86 TRP B CA 1
ATOM 1532 C C . TRP B 1 86 ? -11.445 -0.236 -3.402 1 98.75 86 TRP B C 1
ATOM 1534 O O . TRP B 1 86 ? -12.578 -0.042 -3.85 1 98.75 86 TRP B O 1
ATOM 1544 N N . GLU B 1 87 ? -10.977 -1.319 -2.869 1 98.81 87 GLU B N 1
ATOM 1545 C CA . GLU B 1 87 ? -11.875 -2.471 -2.828 1 98.81 87 GLU B CA 1
ATOM 1546 C C . GLU B 1 87 ? -12.117 -2.928 -1.393 1 98.81 87 GLU B C 1
ATOM 1548 O O . GLU B 1 87 ? -11.25 -2.787 -0.534 1 98.81 87 GLU B O 1
ATOM 1553 N N . ARG B 1 88 ? -13.266 -3.432 -1.112 1 98.56 88 ARG B N 1
ATOM 1554 C CA . ARG B 1 88 ? -13.625 -4.062 0.156 1 98.56 88 ARG B CA 1
ATOM 1555 C C . ARG B 1 88 ? -14.203 -5.453 -0.068 1 98.56 88 ARG B C 1
ATOM 1557 O O . ARG B 1 88 ? -15.156 -5.617 -0.836 1 98.56 88 ARG B O 1
ATOM 1564 N N . PHE B 1 89 ? -13.656 -6.406 0.578 1 98.69 89 PHE B N 1
ATOM 1565 C CA . PHE B 1 89 ? -14.016 -7.793 0.306 1 98.69 89 PHE B CA 1
ATOM 1566 C C . PHE B 1 89 ? -13.672 -8.68 1.493 1 98.69 89 PHE B C 1
ATOM 1568 O O . PHE B 1 89 ? -12.891 -8.289 2.363 1 98.69 89 PHE B O 1
ATOM 1575 N N . THR B 1 90 ? -14.242 -9.875 1.486 1 97.88 90 THR B N 1
ATOM 1576 C CA . THR B 1 90 ? -13.828 -10.898 2.436 1 97.88 90 THR B CA 1
ATOM 1577 C C . THR B 1 90 ? -12.766 -11.805 1.826 1 97.88 90 THR B C 1
ATOM 1579 O O . THR B 1 90 ? -12.555 -11.789 0.612 1 97.88 90 THR B O 1
ATOM 1582 N N . THR B 1 91 ? -12.188 -12.508 2.721 1 97.25 91 THR B N 1
ATOM 1583 C CA . THR B 1 91 ? -11.234 -13.516 2.268 1 97.25 91 THR B CA 1
ATOM 1584 C C . THR B 1 91 ? -11.891 -14.469 1.264 1 97.25 91 THR B C 1
ATOM 1586 O O . THR B 1 91 ? -11.289 -14.805 0.241 1 97.25 91 THR B O 1
ATOM 1589 N N . ALA B 1 92 ? -13.086 -14.867 1.492 1 96.94 92 ALA B N 1
ATOM 1590 C CA . ALA B 1 92 ? -13.812 -15.789 0.625 1 96.94 92 ALA B CA 1
ATOM 1591 C C . ALA B 1 92 ? -14.109 -15.156 -0.73 1 96.94 92 ALA B C 1
ATOM 1593 O O . ALA B 1 92 ? -14.023 -15.82 -1.767 1 96.94 92 ALA B O 1
ATOM 1594 N N . GLN B 1 93 ? -14.469 -13.977 -0.68 1 97.75 93 GLN B N 1
ATOM 1595 C CA . GLN B 1 93 ? -14.781 -13.266 -1.918 1 97.75 93 GLN B CA 1
ATOM 1596 C C . GLN B 1 93 ? -13.547 -13.125 -2.801 1 97.75 93 GLN B C 1
ATOM 1598 O O . GLN B 1 93 ? -13.633 -13.258 -4.023 1 97.75 93 GLN B O 1
ATOM 1603 N N . GLN B 1 94 ? -12.391 -12.828 -2.238 1 98.12 94 GLN B N 1
ATOM 1604 C CA . GLN B 1 94 ? -11.164 -12.773 -3.021 1 98.12 94 GLN B CA 1
ATOM 1605 C C . GLN B 1 94 ? -10.82 -14.141 -3.607 1 98.12 94 GLN B C 1
ATOM 1607 O O . GLN B 1 94 ? -10.43 -14.242 -4.77 1 98.12 94 GLN B O 1
ATOM 1612 N N . ALA B 1 95 ? -10.977 -15.156 -2.807 1 97.94 95 ALA B N 1
ATOM 1613 C CA . ALA B 1 95 ? -10.734 -16.516 -3.295 1 97.94 95 ALA B CA 1
ATOM 1614 C C . ALA B 1 95 ? -11.648 -16.828 -4.477 1 97.94 95 ALA B C 1
ATOM 1616 O O . ALA B 1 95 ? -11.211 -17.438 -5.457 1 97.94 95 ALA B O 1
ATOM 1617 N N . ALA B 1 96 ? -12.836 -16.438 -4.379 1 97.19 96 ALA B N 1
ATOM 1618 C CA . ALA B 1 96 ? -13.797 -16.672 -5.457 1 97.19 96 ALA B CA 1
ATOM 1619 C C . ALA B 1 96 ? -13.383 -15.953 -6.73 1 97.19 96 ALA B C 1
ATOM 1621 O O . ALA B 1 96 ? -13.516 -16.484 -7.832 1 97.19 96 ALA B O 1
ATOM 1622 N N . GLU B 1 97 ? -12.922 -14.734 -6.574 1 97.44 97 GLU B N 1
ATOM 1623 C CA . GLU B 1 97 ? -12.469 -13.961 -7.727 1 97.44 97 GLU B CA 1
ATOM 1624 C C . GLU B 1 97 ? -11.258 -14.617 -8.383 1 97.44 97 GLU B C 1
ATOM 1626 O O . GLU B 1 97 ? -11.156 -14.664 -9.609 1 97.44 97 GLU B O 1
ATOM 1631 N N . ILE B 1 98 ? -10.32 -15.07 -7.586 1 97.94 98 ILE B N 1
ATOM 1632 C CA . ILE B 1 98 ? -9.133 -15.758 -8.094 1 97.94 98 ILE B CA 1
ATOM 1633 C C . ILE B 1 98 ? -9.547 -17 -8.875 1 97.94 98 ILE B C 1
ATOM 1635 O O . ILE B 1 98 ? -9.078 -17.219 -9.992 1 97.94 98 ILE B O 1
ATOM 1639 N N . LYS B 1 99 ? -10.477 -17.734 -8.344 1 97.19 99 LYS B N 1
ATOM 1640 C CA . LYS B 1 99 ? -10.961 -18.953 -8.992 1 97.19 99 LYS B CA 1
ATOM 1641 C C . LYS B 1 99 ? -11.68 -18.625 -10.297 1 97.19 99 LYS B C 1
ATOM 1643 O O . LYS B 1 99 ? -11.539 -19.359 -11.281 1 97.19 99 LYS B O 1
ATOM 1648 N N . ALA B 1 100 ? -12.422 -17.625 -10.25 1 97.62 100 ALA B N 1
ATOM 1649 C CA . ALA B 1 100 ? -13.156 -17.219 -11.445 1 97.62 100 ALA B CA 1
ATOM 1650 C C . ALA B 1 100 ? -12.195 -16.812 -12.57 1 97.62 100 ALA B C 1
ATOM 1652 O O . ALA B 1 100 ? -12.445 -17.094 -13.742 1 97.62 100 ALA B O 1
ATOM 1653 N N . THR B 1 101 ? -11.172 -16.141 -12.227 1 97.5 101 THR B N 1
ATOM 1654 C CA . THR B 1 101 ? -10.203 -15.648 -13.195 1 97.5 101 THR B CA 1
ATOM 1655 C C . THR B 1 101 ? -9.266 -16.766 -13.648 1 97.5 101 THR B C 1
ATOM 1657 O O . THR B 1 101 ? -8.898 -16.828 -14.828 1 97.5 101 THR B O 1
ATOM 1660 N N . TRP B 1 102 ? -8.906 -17.594 -12.727 1 97.62 102 TRP B N 1
ATOM 1661 C CA . TRP B 1 102 ? -8.031 -18.734 -12.977 1 97.62 102 TRP B CA 1
ATOM 1662 C C . TRP B 1 102 ? -8.641 -20.016 -12.414 1 97.62 102 TRP B C 1
ATOM 1664 O O . TRP B 1 102 ? -8.242 -20.469 -11.336 1 97.62 102 TRP B O 1
ATOM 1674 N N . PRO B 1 103 ? -9.406 -20.672 -13.133 1 96.19 103 PRO B N 1
ATOM 1675 C CA . PRO B 1 103 ? -10.211 -21.797 -12.633 1 96.19 103 PRO B CA 1
ATOM 1676 C C . PRO B 1 103 ? -9.352 -22.969 -12.188 1 96.19 103 PRO B C 1
ATOM 1678 O O . PRO B 1 103 ? -9.82 -23.828 -11.43 1 96.19 103 PRO B O 1
ATOM 1681 N N . GLU B 1 104 ? -8.148 -23.031 -12.617 1 94.31 104 GLU B N 1
ATOM 1682 C CA . GLU B 1 104 ? -7.285 -24.156 -12.273 1 94.31 104 GLU B CA 1
ATOM 1683 C C . GLU B 1 104 ? -6.699 -24 -10.875 1 94.31 104 GLU B C 1
ATOM 1685 O O . GLU B 1 104 ? -6.133 -24.938 -10.312 1 94.31 104 GLU B O 1
ATOM 1690 N N . THR B 1 105 ? -6.895 -22.766 -10.383 1 93.12 105 THR B N 1
ATOM 1691 C CA . THR B 1 105 ? -6.328 -22.5 -9.07 1 93.12 105 THR B CA 1
ATOM 1692 C C . THR B 1 105 ? -7.164 -23.156 -7.977 1 93.12 105 THR B C 1
ATOM 1694 O O . THR B 1 105 ? -8.398 -23.141 -8.031 1 93.12 105 THR B O 1
ATOM 1697 N N . ASP B 1 106 ? -6.5 -23.734 -6.988 1 90.19 106 ASP B N 1
ATOM 1698 C CA . ASP B 1 106 ? -7.164 -24.297 -5.816 1 90.19 106 ASP B CA 1
ATOM 1699 C C . ASP B 1 106 ? -6.785 -23.531 -4.551 1 90.19 106 ASP B C 1
ATOM 1701 O O . ASP B 1 106 ? -5.941 -24 -3.773 1 90.19 106 ASP B O 1
ATOM 1705 N N . TYR B 1 107 ? -7.32 -22.438 -4.477 1 94.12 107 TYR B N 1
ATOM 1706 C CA . TYR B 1 107 ? -7.043 -21.609 -3.305 1 94.12 107 TYR B CA 1
ATOM 1707 C C . TYR B 1 107 ? -8.227 -21.609 -2.338 1 94.12 107 TYR B C 1
ATOM 1709 O O . TYR B 1 107 ? -9.336 -21.219 -2.701 1 94.12 107 TYR B O 1
ATOM 1717 N N . GLN B 1 108 ? -7.969 -22.078 -1.025 1 90.94 108 GLN B N 1
ATOM 1718 C CA . GLN B 1 108 ? -8.969 -22.125 0.039 1 90.94 108 GLN B CA 1
ATOM 1719 C C . GLN B 1 108 ? -8.438 -21.484 1.317 1 90.94 108 GLN B C 1
ATOM 1721 O O . GLN B 1 108 ? -7.758 -22.125 2.111 1 90.94 108 GLN B O 1
ATOM 1726 N N . PRO B 1 109 ? -8.719 -20.297 1.46 1 89.19 109 PRO B N 1
ATOM 1727 C CA . PRO B 1 109 ? -8.18 -19.594 2.623 1 89.19 109 PRO B CA 1
ATOM 1728 C C . PRO B 1 109 ? -8.797 -20.062 3.939 1 89.19 109 PRO B C 1
ATOM 1730 O O . PRO B 1 109 ? -9.922 -20.578 3.951 1 89.19 109 PRO B O 1
#

Radius of gyration: 17.21 Å; Cα contacts (8 Å, |Δi|>4): 478; chains: 2; bounding box: 40×48×42 Å

Secondary structure (DSSP, 8-state):
-PPPPEEEEEEEES-HHHHHHHHHHHHTS--SEEETTTEEEEE-SSEEEEEEE--GGGTT-EEEEEEE-TT-SS-EEEE-TTS-EEEEE-HHHHHHHHHHH-TT-----/-PPPPEEEEEEEES-HHHHHHHHHHHHTS--SEEETTTEEEEE-SSEEEEEEE--GGGTT-EEEEEEE-TT-SS-EEEE-TTS-EEEEE-HHHHHHHHHHH-TT-----

Sequence (218 aa):
MTEPKRLHIAIAVADVAASVADYSQRLGQEPEVVIAGAYALWRTPQLNLSIRQTEPEQAGQLRHLGWEDPQAESFECDRDCNGILWERFTTAQQAAEIKATWPETDYQPMTEPKRLHIAIAVADVAASVADYSQRLGQEPEVVIAGAYALWRTPQLNLSIRQTEPEQAGQLRHLGWEDPQAESFECDRDCNGILWERFTTAQQAAEIKATWPETDYQP

Organism: Synechococcus elongatus (strain ATCC 33912 / PCC 7942 / FACHB-805) (NCBI:txid1140)

Nearest PDB structures (foldseek):
  6xa0-assembly1_A  TM=8.443E-01  e=2.677E-07  Thermomonospora curvata DSM 43183
  3rhe-assembly1_A  TM=6.650E-01  e=8.828E-04  Legionella pneumophila subsp. pneumophila str. Philadelphia 1
  7x8e-assembly1_A  TM=6.395E-01  e=2.851E-01  Pseudomonas fluorescens
  7wb2-assembly1_C  TM=6.542E-01  e=1.997E+00  Streptomyces chartreusis
  8vwn-assembly3_C  TM=4.521E-01  e=6.186E+00  Vibrio cholerae